Protein AF-A0A1R4G1E8-F1 (afdb_monomer_lite)

Radius of gyration: 19.39 Å; chains: 1; bounding box: 47×28×75 Å

pLDDT: mean 88.36, std 14.89, range [33.88, 98.12]

Sequence (188 aa):
MSATSTRTGAGRPNASSHAELEEAACELAFEVGWENVSADAIAKRTGISRSSFFNYFPIKTDVLWRSVDESLKQSDTLAEFVHLLEVAGPPTALTYRDVMRAREAAIESSSTRVQHLAEKLESAPLETVSPAGATFEPHLEDAVRLIRASAIASGAITAVMEWASAGVSRGPLGDYLTAVFGPDWQEM

Secondary structure (DSSP, 8-state):
-----------S-HHHHHHHHHHHHHHHHHHH-GGG--HHHHHHHHT--HHHHHHH-SSGGGGGGHHHHHHHHH-SSHHHHHHHHHHH-S-HHHHTTTTTT-HHHHHHHHHHHHHHHHHHHHTS-HHHHSPTT----GGGHHHHHHHHHHHHHHHHHHHHHHHHHTGGG---HHHHHHHHH-GGGGG-

Structure (mmCIF, N/CA/C/O backbone):
data_AF-A0A1R4G1E8-F1
#
_entry.id   AF-A0A1R4G1E8-F1
#
loop_
_atom_site.group_PDB
_atom_site.id
_atom_site.type_symbol
_atom_site.label_atom_id
_atom_site.label_alt_id
_atom_site.label_comp_id
_atom_site.label_asym_id
_atom_site.label_entity_id
_atom_site.label_seq_id
_atom_site.pdbx_PDB_ins_code
_atom_site.Cartn_x
_atom_site.Cartn_y
_atom_site.Cartn_z
_atom_site.occupancy
_atom_site.B_iso_or_equiv
_atom_site.auth_seq_id
_atom_site.auth_comp_id
_atom_site.auth_asym_id
_atom_site.auth_atom_id
_atom_site.pdbx_PDB_model_num
ATOM 1 N N . MET A 1 1 ? 13.801 -6.889 49.539 1.00 38.94 1 MET A N 1
ATOM 2 C CA . MET A 1 1 ? 12.548 -6.279 49.043 1.00 38.94 1 MET A CA 1
ATOM 3 C C . MET A 1 1 ? 12.833 -5.866 47.602 1.00 38.94 1 MET A C 1
ATOM 5 O O . MET A 1 1 ? 13.545 -4.895 47.414 1.00 38.94 1 MET A O 1
ATOM 9 N N . SER A 1 2 ? 12.732 -6.784 46.633 1.00 33.88 2 SER A N 1
ATOM 10 C CA . SER A 1 2 ? 11.528 -7.110 45.826 1.00 33.88 2 SER A CA 1
ATOM 11 C C . SER A 1 2 ? 11.044 -5.883 45.032 1.00 33.88 2 SER A C 1
ATOM 13 O O . SER A 1 2 ? 10.780 -4.867 45.655 1.00 33.88 2 SER A O 1
ATOM 15 N N . ALA A 1 3 ? 10.887 -5.875 43.704 1.00 36.75 3 ALA A N 1
ATOM 16 C CA . ALA A 1 3 ? 10.891 -6.943 42.706 1.00 36.75 3 ALA A CA 1
ATOM 17 C C . ALA A 1 3 ? 11.265 -6.380 41.314 1.00 36.75 3 ALA A C 1
ATOM 19 O O . ALA A 1 3 ? 10.847 -5.282 40.951 1.00 36.75 3 ALA A O 1
ATOM 20 N N . THR A 1 4 ? 12.017 -7.152 40.526 1.00 36.69 4 THR A N 1
ATOM 21 C CA . THR A 1 4 ? 12.256 -6.899 39.097 1.00 36.69 4 THR A CA 1
ATOM 22 C C . THR A 1 4 ? 11.011 -7.314 38.314 1.00 36.69 4 THR A C 1
ATOM 24 O O . THR A 1 4 ? 10.648 -8.487 38.317 1.00 36.69 4 THR A O 1
ATOM 27 N N . SER A 1 5 ? 10.351 -6.357 37.657 1.00 45.25 5 SER A N 1
ATOM 28 C CA . SER A 1 5 ? 9.220 -6.613 36.758 1.00 45.25 5 SER A CA 1
ATOM 29 C C . SER A 1 5 ? 9.729 -7.189 35.434 1.00 45.25 5 SER A C 1
ATOM 31 O O . SER A 1 5 ? 10.308 -6.482 34.607 1.00 45.25 5 SER A O 1
ATOM 33 N N . THR A 1 6 ? 9.553 -8.493 35.245 1.00 39.66 6 THR A N 1
ATOM 34 C CA . THR A 1 6 ? 9.757 -9.182 33.971 1.00 39.66 6 THR A CA 1
ATOM 35 C C . THR A 1 6 ? 8.539 -8.939 33.080 1.00 39.66 6 THR A C 1
ATOM 37 O O . THR A 1 6 ? 7.446 -9.428 33.353 1.00 39.66 6 THR A O 1
ATOM 40 N N . ARG A 1 7 ? 8.709 -8.171 31.997 1.00 50.94 7 ARG A N 1
ATOM 41 C CA . ARG A 1 7 ? 7.676 -8.041 30.959 1.00 50.94 7 ARG A CA 1
ATOM 42 C C . ARG A 1 7 ? 7.588 -9.347 30.173 1.00 50.94 7 ARG A C 1
ATOM 44 O O . ARG A 1 7 ? 8.437 -9.632 29.334 1.00 50.94 7 ARG A O 1
ATOM 51 N N . THR A 1 8 ? 6.559 -10.128 30.466 1.00 50.03 8 THR A N 1
ATOM 52 C CA . THR A 1 8 ? 6.037 -11.193 29.611 1.00 50.03 8 THR A CA 1
ATOM 53 C C . THR A 1 8 ? 5.442 -10.585 28.342 1.00 50.03 8 THR A C 1
ATOM 55 O O . THR A 1 8 ? 4.634 -9.664 28.398 1.00 50.03 8 THR A O 1
ATOM 58 N N . GLY A 1 9 ? 5.849 -11.106 27.188 1.00 43.59 9 GLY A N 1
ATOM 59 C CA . GLY A 1 9 ? 5.333 -10.692 25.885 1.00 43.59 9 GLY A CA 1
ATOM 60 C C . GLY A 1 9 ? 5.912 -11.543 24.763 1.00 43.59 9 GLY A C 1
ATOM 61 O O . GLY A 1 9 ? 6.476 -11.011 23.818 1.00 43.59 9 GLY A O 1
ATOM 62 N N . ALA A 1 10 ? 5.837 -12.866 24.908 1.00 50.19 10 ALA A N 1
ATOM 63 C CA . ALA A 1 10 ? 6.158 -13.807 23.846 1.00 50.19 10 ALA A CA 1
ATOM 64 C C . ALA A 1 10 ? 4.856 -14.412 23.306 1.00 50.19 10 ALA A C 1
ATOM 66 O O . ALA A 1 10 ? 4.091 -14.989 24.077 1.00 50.19 10 ALA A O 1
ATOM 67 N N . GLY A 1 11 ? 4.651 -14.337 21.986 1.00 49.25 11 GLY A N 1
ATOM 68 C CA . GLY A 1 11 ? 4.085 -15.487 21.277 1.00 49.25 11 GLY A CA 1
ATOM 69 C C . GLY A 1 11 ? 2.750 -15.350 20.545 1.00 49.25 11 GLY A C 1
ATOM 70 O O . GLY A 1 11 ? 2.108 -16.378 20.358 1.00 49.25 11 GLY A O 1
ATOM 71 N N . ARG A 1 12 ? 2.334 -14.170 20.068 1.00 46.97 12 ARG A N 1
ATOM 72 C CA . ARG A 1 12 ? 1.428 -14.114 18.901 1.00 46.97 12 ARG A CA 1
ATOM 73 C C . ARG A 1 12 ? 2.245 -13.634 17.699 1.00 46.97 12 ARG A C 1
ATOM 75 O O . ARG A 1 12 ? 3.000 -12.678 17.873 1.00 46.97 12 ARG A O 1
ATOM 82 N N . PRO A 1 13 ? 2.196 -14.294 16.524 1.00 49.12 13 PRO A N 1
ATOM 83 C CA . PRO A 1 13 ? 2.943 -13.818 15.366 1.00 49.12 13 PRO A CA 1
ATOM 84 C C . PRO A 1 13 ? 2.580 -12.354 15.106 1.00 49.12 13 PRO A C 1
ATOM 86 O O . PRO A 1 13 ? 1.391 -12.034 15.065 1.00 49.12 13 PRO A O 1
ATOM 89 N N . ASN A 1 14 ? 3.583 -11.483 14.942 1.00 62.19 14 ASN A N 1
ATOM 90 C CA . ASN A 1 14 ? 3.390 -10.043 14.714 1.00 62.19 14 ASN A CA 1
ATOM 91 C C . ASN A 1 14 ? 2.361 -9.773 13.601 1.00 62.19 14 ASN A C 1
ATOM 93 O O . ASN A 1 14 ? 1.540 -8.874 13.735 1.00 62.19 14 ASN A O 1
ATOM 97 N N . ALA A 1 15 ? 2.335 -10.623 12.568 1.00 62.34 15 ALA A N 1
ATOM 98 C CA . ALA A 1 15 ? 1.365 -10.574 11.473 1.00 62.34 15 ALA A CA 1
ATOM 99 C C . ALA A 1 15 ? -0.102 -10.621 11.947 1.00 62.34 15 ALA A C 1
ATOM 101 O O . ALA A 1 15 ? -0.950 -9.901 11.430 1.00 62.34 15 ALA A O 1
ATOM 102 N N . SER A 1 16 ? -0.405 -11.413 12.980 1.00 64.50 16 SER A N 1
ATOM 103 C CA . SER A 1 16 ? -1.766 -11.510 13.518 1.00 64.50 16 SER A CA 1
ATOM 104 C C . SER A 1 16 ? -2.217 -10.221 14.212 1.00 64.50 16 SER A C 1
ATOM 106 O O . SER A 1 16 ? -3.384 -9.870 14.103 1.00 64.50 16 SER A O 1
ATOM 108 N N . SER A 1 17 ? -1.298 -9.484 14.845 1.00 81.19 17 SER A N 1
ATOM 109 C CA . SER A 1 17 ? -1.600 -8.188 15.463 1.00 81.19 17 SER A CA 1
ATOM 110 C C . SER A 1 17 ? -1.785 -7.081 14.419 1.00 81.19 17 SER A C 1
ATOM 112 O O . SER A 1 17 ? -2.601 -6.190 14.613 1.00 81.19 17 SER A O 1
ATOM 114 N N . HIS A 1 18 ? -1.049 -7.123 13.301 1.00 89.31 18 HIS A N 1
ATOM 115 C CA . HIS A 1 18 ? -1.204 -6.151 12.209 1.00 89.31 18 HIS A CA 1
ATOM 116 C C . HIS A 1 18 ? -2.550 -6.303 11.494 1.00 89.31 18 HIS A C 1
ATOM 118 O O . HIS A 1 18 ? -3.221 -5.303 11.244 1.00 89.31 18 HIS A O 1
ATOM 124 N N . ALA A 1 19 ? -2.950 -7.543 11.203 1.00 91.12 19 ALA A N 1
ATOM 125 C CA . ALA A 1 19 ? -4.240 -7.834 10.590 1.00 91.12 19 ALA A CA 1
ATOM 126 C C . ALA A 1 19 ? -5.412 -7.399 11.490 1.00 91.12 19 ALA A C 1
ATOM 128 O O . ALA A 1 19 ? -6.324 -6.736 11.007 1.00 91.12 19 ALA A O 1
ATOM 129 N N . GLU A 1 20 ? -5.346 -7.673 12.801 1.00 94.12 20 GLU A N 1
ATOM 130 C CA . GLU A 1 20 ? -6.366 -7.229 13.770 1.00 94.12 20 GLU A CA 1
ATOM 131 C C . GLU A 1 20 ? -6.502 -5.695 13.822 1.00 94.12 20 GLU A C 1
ATOM 133 O O . GLU A 1 20 ? -7.604 -5.167 13.976 1.00 94.12 20 GLU A O 1
ATOM 138 N N . LEU A 1 21 ? -5.394 -4.957 13.685 1.00 95.75 21 LEU A N 1
ATOM 139 C CA . LEU A 1 21 ? -5.411 -3.491 13.677 1.00 95.75 21 LEU A CA 1
ATOM 140 C C . LEU A 1 21 ? -6.041 -2.915 12.408 1.00 95.75 21 LEU A C 1
ATOM 142 O O . LEU A 1 21 ? -6.794 -1.945 12.501 1.00 95.75 21 LEU A O 1
ATOM 146 N N . GLU A 1 22 ? -5.749 -3.489 11.242 1.00 95.62 22 GLU A N 1
ATOM 147 C CA . GLU A 1 22 ? -6.392 -3.082 9.989 1.00 95.62 22 GLU A CA 1
ATOM 148 C C . GLU A 1 22 ? -7.876 -3.427 9.975 1.00 95.62 22 GLU A C 1
ATOM 150 O O . GLU A 1 22 ? -8.680 -2.592 9.565 1.00 95.62 22 GLU A O 1
ATOM 155 N N . GLU A 1 23 ? -8.253 -4.614 10.448 1.00 96.00 23 GLU A N 1
ATOM 156 C CA . GLU A 1 23 ? -9.654 -5.018 10.549 1.00 96.00 23 GLU A CA 1
ATOM 157 C C . GLU A 1 23 ? -10.429 -4.036 11.433 1.00 96.00 23 GLU A C 1
ATOM 159 O O . GLU A 1 23 ? -11.404 -3.438 10.977 1.00 96.00 23 GLU A O 1
ATOM 164 N N . ALA A 1 24 ? -9.925 -3.742 12.637 1.00 97.25 24 ALA A N 1
ATOM 165 C CA . ALA A 1 24 ? -10.536 -2.758 13.528 1.00 97.25 24 ALA A CA 1
ATOM 166 C C . ALA A 1 24 ? -10.599 -1.348 12.910 1.00 97.25 24 ALA A C 1
ATOM 168 O O . ALA A 1 24 ? -11.558 -0.608 13.143 1.00 97.25 24 ALA A O 1
ATOM 169 N N . ALA A 1 25 ? -9.587 -0.956 12.129 1.00 97.69 25 ALA A N 1
ATOM 170 C CA . ALA A 1 25 ? -9.581 0.314 11.414 1.00 97.69 25 ALA A CA 1
ATOM 171 C C . ALA A 1 25 ? -10.654 0.360 10.315 1.00 97.69 25 ALA A C 1
ATOM 173 O O . ALA A 1 25 ? -11.356 1.366 10.207 1.00 97.69 25 ALA A O 1
ATOM 174 N N . CYS A 1 26 ? -10.816 -0.723 9.549 1.00 97.62 26 CYS A N 1
ATOM 175 C CA . CYS A 1 26 ? -11.852 -0.850 8.527 1.00 97.62 26 CYS A CA 1
ATOM 176 C C . CYS A 1 26 ? -13.250 -0.845 9.153 1.00 97.62 26 CYS A C 1
ATOM 178 O O . CYS A 1 26 ? -14.104 -0.082 8.714 1.00 97.62 26 CYS A O 1
ATOM 180 N N . GLU A 1 27 ? -13.482 -1.629 10.209 1.00 97.56 27 GLU A N 1
ATOM 181 C CA . GLU A 1 27 ? -14.759 -1.661 10.936 1.00 97.56 27 GLU A CA 1
ATOM 182 C C . GLU A 1 27 ? -15.169 -0.272 11.430 1.00 97.56 27 GLU A C 1
ATOM 184 O O . GLU A 1 27 ? -16.268 0.199 11.142 1.00 97.56 27 GLU A O 1
ATOM 189 N N . LEU A 1 28 ? -14.264 0.424 12.128 1.00 98.12 28 LEU A N 1
ATOM 190 C CA . LEU A 1 28 ? -14.520 1.785 12.598 1.00 98.12 28 LEU A CA 1
ATOM 191 C C . LEU A 1 28 ? -14.801 2.734 11.428 1.00 98.12 28 LEU A C 1
ATOM 193 O O . LEU A 1 28 ? -15.693 3.574 11.514 1.00 98.12 28 LEU A O 1
ATOM 197 N N . ALA A 1 29 ? -14.069 2.606 10.324 1.00 98.06 29 ALA A N 1
ATOM 198 C CA . ALA A 1 29 ? -14.276 3.449 9.155 1.00 98.06 29 ALA A CA 1
ATOM 199 C C . ALA A 1 29 ? -15.617 3.175 8.456 1.00 98.06 29 ALA A C 1
ATOM 201 O O . ALA A 1 29 ? -16.230 4.114 7.954 1.00 98.06 29 ALA A O 1
ATOM 202 N N . PHE A 1 30 ? -16.115 1.936 8.471 1.00 97.75 30 PHE A N 1
ATOM 203 C CA . PHE A 1 30 ? -17.475 1.620 8.025 1.00 97.75 30 PHE A CA 1
ATOM 204 C C . PHE A 1 30 ? -18.550 2.188 8.960 1.00 97.75 30 PHE A C 1
ATOM 206 O O . PHE A 1 30 ? -19.606 2.600 8.484 1.00 97.75 30 PHE A O 1
ATOM 213 N N . GLU A 1 31 ? -18.297 2.228 10.271 1.00 97.19 31 GLU A N 1
ATOM 214 C CA . GLU A 1 31 ? -19.239 2.763 11.262 1.00 97.19 31 GLU A CA 1
ATOM 215 C C . GLU A 1 31 ? -19.360 4.292 11.195 1.00 97.19 31 GLU A C 1
ATOM 217 O O . GLU A 1 31 ? -20.466 4.828 11.272 1.00 97.19 31 GLU A O 1
ATOM 222 N N . VAL A 1 32 ? -18.228 5.000 11.099 1.00 97.38 32 VAL A N 1
ATOM 223 C CA . VAL A 1 32 ? -18.187 6.459 11.308 1.00 97.38 32 VAL A CA 1
ATOM 224 C C . VAL A 1 32 ? -17.516 7.257 10.188 1.00 97.38 32 VAL A C 1
ATOM 226 O O . VAL A 1 32 ? -17.464 8.480 10.284 1.00 97.38 32 VAL A O 1
ATOM 229 N N . GLY A 1 33 ? -17.022 6.619 9.126 1.00 97.44 33 GLY A N 1
ATOM 230 C CA . GLY A 1 33 ? -16.186 7.265 8.108 1.00 97.44 33 GLY A CA 1
ATOM 231 C C . GLY A 1 33 ? -14.743 7.470 8.586 1.00 97.44 33 GLY A C 1
ATOM 232 O O . GLY A 1 33 ? -14.487 7.766 9.756 1.00 97.44 33 GLY A O 1
ATOM 233 N N . TRP A 1 34 ? -13.774 7.305 7.684 1.00 97.88 34 TRP A N 1
ATOM 234 C CA . TRP A 1 34 ? -12.338 7.325 7.989 1.00 97.88 34 TRP A CA 1
ATOM 235 C C . TRP A 1 34 ? -11.857 8.619 8.657 1.00 97.88 34 TRP A C 1
ATOM 237 O O . TRP A 1 34 ? -10.963 8.599 9.515 1.00 97.88 34 TRP A O 1
ATOM 247 N N . GLU A 1 35 ? -12.457 9.748 8.289 1.00 96.56 35 GLU A N 1
ATOM 248 C CA . GLU A 1 35 ? -12.165 11.065 8.847 1.00 96.56 35 GLU A CA 1
ATOM 249 C C . GLU A 1 35 ? -12.422 11.135 10.359 1.00 96.56 35 GLU A C 1
ATOM 251 O O . GLU A 1 35 ? -11.724 11.861 11.067 1.00 96.56 35 GLU A O 1
ATOM 256 N N . ASN A 1 36 ? -13.355 10.324 10.868 1.00 97.69 36 ASN A N 1
ATOM 257 C CA . ASN A 1 36 ? -13.719 10.273 12.283 1.00 97.69 36 ASN A CA 1
ATOM 258 C C . ASN A 1 36 ? -12.981 9.163 13.053 1.00 97.69 36 ASN A C 1
ATOM 260 O O . ASN A 1 36 ? -13.093 9.074 14.278 1.00 97.69 36 ASN A O 1
ATOM 264 N N . VAL A 1 37 ? -12.193 8.326 12.368 1.00 98.00 37 VAL A N 1
ATOM 265 C CA . VAL A 1 37 ? -11.394 7.267 13.000 1.00 98.00 37 VAL A CA 1
ATOM 266 C C . VAL A 1 37 ? -10.116 7.849 13.604 1.00 98.00 37 VAL A C 1
ATOM 268 O O . VAL A 1 37 ? -9.368 8.579 12.947 1.00 98.00 37 VAL A O 1
ATOM 271 N N . SER A 1 38 ? -9.807 7.470 14.846 1.00 97.69 38 SER A N 1
ATOM 272 C CA . SER A 1 38 ? -8.557 7.830 15.525 1.00 97.69 38 SER A CA 1
ATOM 273 C C . SER A 1 38 ? -7.704 6.600 15.843 1.00 97.69 38 SER A C 1
ATOM 275 O O . SER A 1 38 ? -8.228 5.511 16.076 1.00 97.69 38 SER A O 1
ATOM 277 N N . ALA A 1 39 ? -6.381 6.784 15.910 1.00 97.25 39 ALA A N 1
ATOM 278 C CA . ALA A 1 39 ? -5.456 5.732 16.345 1.00 97.25 39 ALA A CA 1
ATOM 279 C C . ALA A 1 39 ? -5.793 5.214 17.757 1.00 97.25 39 ALA A C 1
ATOM 281 O O . ALA A 1 39 ? -5.661 4.025 18.028 1.00 97.25 39 ALA A O 1
ATOM 282 N N . ASP A 1 40 ? -6.297 6.087 18.638 1.00 97.69 40 ASP A N 1
ATOM 283 C CA . ASP A 1 40 ? -6.745 5.712 19.984 1.00 97.69 40 ASP A CA 1
ATOM 284 C C . ASP A 1 40 ? -7.958 4.784 19.943 1.00 97.69 40 ASP A C 1
ATOM 286 O O . ASP A 1 40 ? -8.022 3.826 20.710 1.00 97.69 40 ASP A O 1
ATOM 290 N N . ALA A 1 41 ? -8.919 5.053 19.053 1.00 98.06 41 ALA A N 1
ATOM 291 C CA . ALA A 1 41 ? -10.096 4.210 18.887 1.00 98.06 41 ALA A CA 1
ATOM 292 C C . ALA A 1 41 ? -9.716 2.820 18.356 1.00 98.06 41 ALA A C 1
ATOM 294 O O . ALA A 1 41 ? -10.181 1.819 18.903 1.00 98.06 41 ALA A O 1
ATOM 295 N N . ILE A 1 42 ? -8.817 2.757 17.365 1.00 97.75 42 ILE A N 1
ATOM 296 C CA . ILE A 1 42 ? -8.294 1.495 16.815 1.00 97.75 42 ILE A CA 1
ATOM 297 C C . ILE A 1 42 ? -7.551 0.703 17.902 1.00 97.75 42 ILE A C 1
ATOM 299 O O . ILE A 1 42 ? -7.845 -0.469 18.143 1.00 97.75 42 ILE A O 1
ATOM 303 N N . ALA A 1 43 ? -6.624 1.355 18.610 1.00 95.75 43 ALA A N 1
ATOM 304 C CA . ALA A 1 43 ? -5.849 0.738 19.684 1.00 95.75 43 ALA A CA 1
ATOM 305 C C . ALA A 1 43 ? -6.752 0.225 20.817 1.00 95.75 43 ALA A C 1
ATOM 307 O O . ALA A 1 43 ? -6.596 -0.900 21.287 1.00 95.75 43 ALA A O 1
ATOM 308 N N . LYS A 1 44 ? -7.760 1.014 21.212 1.00 95.94 44 LYS A N 1
ATOM 309 C CA . LYS A 1 44 ? -8.741 0.619 22.228 1.00 95.94 44 LYS A CA 1
ATOM 310 C C . LYS A 1 44 ? -9.558 -0.599 21.795 1.00 95.94 44 LYS A C 1
ATOM 312 O O . LYS A 1 44 ? -9.791 -1.471 22.627 1.00 95.94 44 LYS A O 1
ATOM 317 N N . ARG A 1 45 ? -9.992 -0.668 20.530 1.00 95.56 45 ARG A N 1
ATOM 318 C CA . ARG A 1 45 ? -10.783 -1.798 20.006 1.00 95.56 45 ARG A CA 1
ATOM 319 C C . ARG A 1 45 ? -9.973 -3.099 19.952 1.00 95.56 45 ARG A C 1
ATOM 321 O O . ARG A 1 45 ? -10.534 -4.158 20.197 1.00 95.56 45 ARG A O 1
ATOM 328 N N . THR A 1 46 ? -8.661 -3.006 19.742 1.00 94.88 46 THR A N 1
ATOM 329 C CA . THR A 1 46 ? -7.728 -4.152 19.707 1.00 94.88 46 THR A CA 1
ATOM 330 C C . THR A 1 46 ? -7.038 -4.448 21.044 1.00 94.88 46 THR A C 1
ATOM 332 O O . THR A 1 46 ? -6.274 -5.403 21.156 1.00 94.88 46 THR A O 1
ATOM 335 N N . GLY A 1 47 ? -7.299 -3.654 22.088 1.00 94.19 47 GLY A N 1
ATOM 336 C CA . GLY A 1 47 ? -6.744 -3.869 23.427 1.00 94.19 47 GLY A CA 1
ATOM 337 C C . GLY A 1 47 ? -5.263 -3.505 23.584 1.00 94.19 47 GLY A C 1
ATOM 338 O O . GLY A 1 47 ? -4.642 -3.918 24.564 1.00 94.19 47 GLY A O 1
ATOM 339 N N . ILE A 1 48 ? -4.688 -2.724 22.663 1.00 94.00 48 ILE A N 1
ATOM 340 C CA . ILE A 1 48 ? -3.306 -2.229 22.756 1.00 94.00 48 ILE A CA 1
ATOM 341 C C . ILE A 1 48 ? -3.259 -0.746 23.140 1.00 94.00 48 ILE A C 1
ATOM 343 O O . ILE A 1 48 ? -4.258 -0.029 23.133 1.00 94.00 48 ILE A O 1
ATOM 347 N N . SER A 1 49 ? -2.067 -0.253 23.483 1.00 94.38 49 SER A N 1
ATOM 348 C CA . SER A 1 49 ? -1.872 1.179 23.728 1.00 94.38 49 SER A CA 1
ATOM 349 C C . SER A 1 49 ? -1.760 1.969 22.417 1.00 94.38 49 SER A C 1
ATOM 351 O O . SER A 1 49 ? -1.288 1.441 21.410 1.00 94.38 49 SER A O 1
ATOM 353 N N . ARG A 1 50 ? -2.080 3.272 22.446 1.00 95.62 50 ARG A N 1
ATOM 354 C CA . ARG A 1 50 ? -1.796 4.201 21.332 1.00 95.62 50 ARG A CA 1
ATOM 355 C C . ARG A 1 50 ? -0.329 4.136 20.898 1.00 95.62 50 ARG A C 1
ATOM 357 O O . ARG A 1 50 ? -0.033 4.106 19.711 1.00 95.62 50 ARG A O 1
ATOM 364 N N . SER A 1 51 ? 0.598 4.096 21.856 1.00 95.69 51 SER A N 1
ATOM 365 C CA . SER A 1 51 ? 2.031 3.992 21.554 1.00 95.69 51 SER A CA 1
ATOM 366 C C . SER A 1 51 ? 2.365 2.689 20.827 1.00 95.69 51 SER A C 1
ATOM 368 O O . SER A 1 51 ? 3.189 2.701 19.923 1.00 95.69 51 SER A O 1
ATOM 370 N N . SER A 1 52 ? 1.713 1.582 21.189 1.00 94.50 52 SER A N 1
ATOM 371 C CA . SER A 1 52 ? 1.878 0.296 20.509 1.00 94.50 52 SER A CA 1
ATOM 372 C C . SER A 1 52 ? 1.360 0.344 19.073 1.00 94.50 52 SER A C 1
ATOM 374 O O . SER A 1 52 ? 2.020 -0.200 18.199 1.00 94.50 52 SER A O 1
ATOM 376 N N . PHE A 1 53 ? 0.240 1.031 18.812 1.00 95.50 53 PHE A N 1
ATOM 377 C CA . PHE A 1 53 ? -0.248 1.255 17.445 1.00 95.50 53 PHE A CA 1
ATOM 378 C C . PHE A 1 53 ? 0.822 1.941 16.583 1.00 95.50 53 PHE A C 1
ATOM 380 O O . PHE A 1 53 ? 1.164 1.437 15.517 1.00 95.50 53 PHE A O 1
ATOM 387 N N . PHE A 1 54 ? 1.410 3.036 17.076 1.00 95.50 54 PHE A N 1
ATOM 388 C CA . PHE A 1 54 ? 2.421 3.785 16.320 1.00 95.50 54 PHE A CA 1
ATOM 389 C C . PHE A 1 54 ? 3.759 3.049 16.154 1.00 95.50 54 PHE A C 1
ATOM 391 O O . PHE A 1 54 ? 4.524 3.381 15.254 1.00 95.50 54 PHE A O 1
ATOM 398 N N . ASN A 1 55 ? 4.035 2.020 16.964 1.00 92.19 55 ASN A N 1
ATOM 399 C CA . ASN A 1 55 ? 5.176 1.132 16.724 1.00 92.19 55 ASN A CA 1
ATOM 400 C C . ASN A 1 55 ? 4.974 0.245 15.484 1.00 92.19 55 ASN A C 1
ATOM 402 O O . ASN A 1 55 ? 5.955 -0.191 14.888 1.00 92.19 55 ASN A O 1
ATOM 406 N N . TYR A 1 56 ? 3.722 -0.046 15.122 1.00 91.50 56 TYR A N 1
ATOM 407 C CA . TYR A 1 56 ? 3.381 -0.828 13.934 1.00 91.50 56 TYR A CA 1
ATOM 408 C C . TYR A 1 56 ? 3.168 0.057 12.704 1.00 91.50 56 TYR A C 1
ATOM 410 O O . TYR A 1 56 ? 3.646 -0.278 11.621 1.00 91.50 56 TYR A O 1
ATOM 418 N N . PHE A 1 57 ? 2.484 1.188 12.886 1.00 94.69 57 PHE A N 1
ATOM 419 C CA . PHE A 1 57 ? 2.091 2.109 11.823 1.00 94.69 57 PHE A CA 1
ATOM 420 C C . PHE A 1 57 ? 2.545 3.530 12.178 1.00 94.69 57 PHE A C 1
ATOM 422 O O . PHE A 1 57 ? 1.905 4.165 13.022 1.00 94.69 57 PHE A O 1
ATOM 429 N N . PRO A 1 58 ? 3.637 4.039 11.573 1.00 93.50 58 PRO A N 1
ATOM 430 C CA . PRO A 1 58 ? 4.181 5.364 11.879 1.00 93.50 58 PRO A CA 1
ATOM 431 C C . PRO A 1 58 ? 3.142 6.487 11.826 1.00 93.50 58 PRO A C 1
ATOM 433 O O . PRO A 1 58 ? 3.163 7.388 12.668 1.00 93.50 58 PRO A O 1
ATOM 436 N N . ILE A 1 59 ? 2.195 6.408 10.887 1.00 95.19 59 ILE A N 1
ATOM 437 C CA . ILE A 1 59 ? 1.014 7.274 10.831 1.00 95.19 59 ILE A CA 1
ATOM 438 C C . ILE A 1 59 ? -0.278 6.451 10.720 1.00 95.19 59 ILE A C 1
ATOM 440 O O . ILE A 1 59 ? -0.271 5.303 10.284 1.00 95.19 59 ILE A O 1
ATOM 444 N N . LYS A 1 60 ? -1.427 7.041 11.097 1.00 95.75 60 LYS A N 1
ATOM 445 C CA . LYS A 1 60 ? -2.740 6.352 11.099 1.00 95.75 60 LYS A CA 1
ATOM 446 C C . LYS A 1 60 ? -3.061 5.719 9.741 1.00 95.75 60 LYS A C 1
ATOM 448 O O . LYS A 1 60 ? -3.589 4.617 9.698 1.00 95.75 60 LYS A O 1
ATOM 453 N N . THR A 1 61 ? -2.790 6.438 8.656 1.00 96.88 61 THR A N 1
ATOM 454 C CA . THR A 1 61 ? -3.161 6.053 7.288 1.00 96.88 61 THR A CA 1
ATOM 455 C C . THR A 1 61 ? -2.364 4.868 6.755 1.00 96.88 61 THR A C 1
ATOM 457 O O . THR A 1 61 ? -2.875 4.167 5.886 1.00 96.88 61 THR A O 1
ATOM 460 N N . ASP A 1 62 ? -1.205 4.554 7.342 1.00 96.38 62 ASP A N 1
ATOM 461 C CA . ASP A 1 62 ? -0.414 3.380 6.960 1.00 96.38 62 ASP A CA 1
ATOM 462 C C . ASP A 1 62 ? -1.149 2.062 7.225 1.00 96.38 62 ASP A C 1
ATOM 464 O O . ASP A 1 62 ? -0.921 1.077 6.528 1.00 96.38 62 ASP A O 1
ATOM 468 N N . VAL A 1 63 ? -2.080 2.038 8.187 1.00 96.38 63 VAL A N 1
ATOM 469 C CA . VAL A 1 63 ? -2.871 0.834 8.483 1.00 96.38 63 VAL A CA 1
ATOM 470 C C . VAL A 1 63 ? -3.697 0.371 7.274 1.00 96.38 63 VAL A C 1
ATOM 472 O O . VAL A 1 63 ? -3.936 -0.821 7.120 1.00 96.38 63 VAL A O 1
ATOM 475 N N . LEU A 1 64 ? -4.074 1.292 6.377 1.00 96.25 64 LEU A N 1
ATOM 476 C CA . LEU A 1 64 ? -4.841 0.999 5.158 1.00 96.25 64 LEU A CA 1
ATOM 477 C C . LEU A 1 64 ? -4.022 0.247 4.095 1.00 96.25 64 LEU A C 1
ATOM 479 O O . LEU A 1 64 ? -4.575 -0.233 3.107 1.00 96.25 64 LEU A O 1
ATOM 483 N N . TRP A 1 65 ? -2.704 0.177 4.275 1.00 97.25 65 TRP A N 1
ATOM 484 C CA . TRP A 1 65 ? -1.747 -0.349 3.306 1.00 97.25 65 TRP A CA 1
ATOM 485 C C . TRP A 1 65 ? -1.031 -1.605 3.807 1.00 97.25 65 TRP A C 1
ATOM 487 O O . TRP A 1 65 ? -0.063 -2.050 3.196 1.00 97.25 65 TRP A O 1
ATOM 497 N N . ARG A 1 66 ? -1.510 -2.207 4.900 1.00 96.00 66 ARG A N 1
ATOM 498 C CA . ARG A 1 66 ? -0.831 -3.289 5.623 1.00 96.00 66 ARG A CA 1
ATOM 499 C C . ARG A 1 66 ? -0.380 -4.442 4.716 1.00 96.00 66 ARG A C 1
ATOM 501 O O . ARG A 1 66 ? 0.793 -4.798 4.773 1.00 96.00 66 ARG A O 1
ATOM 508 N N . SER A 1 67 ? -1.241 -4.990 3.850 1.00 95.81 67 SER A N 1
ATOM 509 C CA . SER A 1 67 ? -0.840 -6.074 2.926 1.00 95.81 67 SER A CA 1
ATOM 510 C C . SER A 1 67 ? 0.159 -5.627 1.857 1.00 95.81 67 SER A C 1
ATOM 512 O O . SER A 1 67 ? 1.022 -6.411 1.463 1.00 95.81 67 SER A O 1
ATOM 514 N N . VAL A 1 68 ? 0.079 -4.374 1.403 1.00 97.56 68 VAL A N 1
ATOM 515 C CA . VAL A 1 68 ? 1.039 -3.798 0.450 1.00 97.56 68 VAL A CA 1
ATOM 516 C C . VAL A 1 68 ? 2.409 -3.674 1.106 1.00 97.56 68 VAL A C 1
ATOM 518 O O . VAL A 1 68 ? 3.399 -4.120 0.537 1.00 97.56 68 VAL A O 1
ATOM 521 N N . ASP A 1 69 ? 2.465 -3.144 2.327 1.00 96.62 69 ASP A N 1
ATOM 522 C CA . ASP A 1 69 ? 3.714 -2.997 3.074 1.00 96.62 69 ASP A CA 1
ATOM 523 C C . ASP A 1 69 ? 4.335 -4.350 3.427 1.00 96.62 69 ASP A C 1
ATOM 525 O O . ASP A 1 69 ? 5.553 -4.503 3.380 1.00 96.62 69 ASP A O 1
ATOM 529 N N . GLU A 1 70 ? 3.515 -5.337 3.795 1.00 95.56 70 GLU A N 1
ATOM 530 C CA . GLU A 1 70 ? 3.973 -6.705 4.046 1.00 95.56 70 GLU A CA 1
ATOM 531 C C . GLU A 1 70 ? 4.565 -7.342 2.790 1.00 95.56 70 GLU A C 1
ATOM 533 O O . GLU A 1 70 ? 5.625 -7.961 2.885 1.00 95.56 70 GLU A O 1
ATOM 538 N N . SER A 1 71 ? 3.919 -7.149 1.637 1.00 97.19 71 SER A N 1
ATOM 539 C CA . SER A 1 71 ? 4.398 -7.662 0.350 1.00 97.19 71 SER A CA 1
ATOM 540 C C . SER A 1 71 ? 5.699 -6.970 -0.060 1.00 97.19 71 SER A C 1
ATOM 542 O O . SER A 1 71 ? 6.673 -7.654 -0.346 1.00 97.19 71 SER A O 1
ATOM 544 N N . LEU A 1 72 ? 5.769 -5.633 0.028 1.00 96.38 72 LEU A N 1
ATOM 545 C CA . LEU A 1 72 ? 6.983 -4.856 -0.268 1.00 96.38 72 LEU A CA 1
ATOM 546 C C . LEU A 1 72 ? 8.168 -5.271 0.611 1.00 96.38 72 LEU A C 1
ATOM 548 O O . LEU A 1 72 ? 9.297 -5.364 0.136 1.00 96.38 72 LEU A O 1
ATOM 552 N N . LYS A 1 73 ? 7.937 -5.520 1.904 1.00 95.50 73 LYS A N 1
ATOM 553 C CA . LYS A 1 73 ? 8.994 -5.957 2.832 1.00 95.50 73 LYS A CA 1
ATOM 554 C C . LYS A 1 73 ? 9.539 -7.348 2.506 1.00 95.50 73 LYS A C 1
ATOM 556 O O . LYS A 1 73 ? 10.674 -7.629 2.873 1.00 95.50 73 LYS A O 1
ATOM 561 N N . GLN A 1 74 ? 8.730 -8.204 1.886 1.00 96.19 74 GLN A N 1
ATOM 562 C CA . GLN A 1 74 ? 9.056 -9.604 1.599 1.00 96.19 74 GLN A CA 1
ATOM 563 C C . GLN A 1 74 ? 9.529 -9.844 0.161 1.00 96.19 74 GLN A C 1
ATOM 565 O O . GLN A 1 74 ? 9.984 -10.942 -0.138 1.00 96.19 74 GLN A O 1
ATOM 570 N N . SER A 1 75 ? 9.416 -8.846 -0.713 1.00 95.12 75 SER A N 1
ATOM 571 C CA . SER A 1 75 ? 9.843 -8.911 -2.110 1.00 95.12 75 SER A CA 1
ATOM 572 C C . SER A 1 75 ? 11.161 -8.187 -2.336 1.00 95.12 75 SER A C 1
ATOM 574 O O . SER A 1 75 ? 11.337 -7.082 -1.814 1.00 95.12 75 SER A O 1
ATOM 576 N N . ASP A 1 76 ? 12.009 -8.712 -3.209 1.00 91.50 76 ASP A N 1
ATOM 577 C CA . ASP A 1 76 ? 13.186 -8.007 -3.720 1.00 91.50 76 ASP A CA 1
ATOM 578 C C . ASP A 1 76 ? 12.948 -7.427 -5.124 1.00 91.50 76 ASP A C 1
ATOM 580 O O . ASP A 1 76 ? 13.570 -6.432 -5.487 1.00 91.50 76 ASP A O 1
ATOM 584 N N . THR A 1 77 ? 11.990 -7.980 -5.876 1.00 91.81 77 THR A N 1
ATOM 585 C CA . THR A 1 77 ? 11.627 -7.538 -7.239 1.00 91.81 77 THR A CA 1
ATOM 586 C C . THR A 1 77 ? 10.169 -7.081 -7.355 1.00 91.81 77 THR A C 1
ATOM 588 O O . THR A 1 77 ? 9.331 -7.400 -6.502 1.00 91.81 77 THR A O 1
ATOM 591 N N . LEU A 1 78 ? 9.827 -6.368 -8.440 1.00 93.75 78 LEU A N 1
ATOM 592 C CA . LEU A 1 78 ? 8.437 -5.994 -8.732 1.00 93.75 78 LEU A CA 1
ATOM 593 C C . LEU A 1 78 ? 7.552 -7.232 -8.941 1.00 93.75 78 LEU A C 1
ATOM 595 O O . LEU A 1 78 ? 6.424 -7.277 -8.448 1.00 93.75 78 LEU A O 1
ATOM 599 N N . ALA A 1 79 ? 8.069 -8.253 -9.628 1.00 94.38 79 ALA A N 1
ATOM 600 C CA . ALA A 1 79 ? 7.362 -9.511 -9.866 1.00 94.38 79 ALA A CA 1
ATOM 601 C C . ALA A 1 79 ? 7.005 -10.240 -8.563 1.00 94.38 79 ALA A C 1
ATOM 603 O O . ALA A 1 79 ? 5.861 -10.664 -8.381 1.00 94.38 79 ALA A O 1
ATOM 604 N N . GLU A 1 80 ? 7.952 -10.343 -7.628 1.00 96.12 80 GLU A N 1
ATOM 605 C CA . GLU A 1 80 ? 7.707 -10.940 -6.313 1.00 96.12 80 GLU A CA 1
ATOM 606 C C . GLU A 1 80 ? 6.702 -10.130 -5.496 1.00 96.12 80 GLU A C 1
ATOM 608 O O . GLU A 1 80 ? 5.803 -10.712 -4.891 1.00 96.12 80 GLU A O 1
ATOM 613 N N . PHE A 1 81 ? 6.812 -8.796 -5.504 1.00 97.38 81 PHE A N 1
ATOM 614 C CA . PHE A 1 81 ? 5.861 -7.915 -4.822 1.00 97.38 81 PHE A CA 1
ATOM 615 C C . PHE A 1 81 ? 4.428 -8.172 -5.297 1.00 97.38 81 PHE A C 1
ATOM 617 O O . PHE A 1 81 ? 3.522 -8.366 -4.483 1.00 97.38 81 PHE A O 1
ATOM 624 N N . VAL A 1 82 ? 4.232 -8.208 -6.616 1.00 97.81 82 VAL A N 1
ATOM 625 C CA . VAL A 1 82 ? 2.924 -8.432 -7.240 1.00 97.81 82 VAL A CA 1
ATOM 626 C C . VAL A 1 82 ? 2.398 -9.818 -6.906 1.00 97.81 82 VAL A C 1
ATOM 628 O O . VAL A 1 82 ? 1.250 -9.942 -6.488 1.00 97.81 82 VAL A O 1
ATOM 631 N N . HIS A 1 83 ? 3.242 -10.845 -7.015 1.00 97.75 83 HIS A N 1
ATOM 632 C CA . HIS A 1 83 ? 2.859 -12.212 -6.684 1.00 97.75 83 HIS A CA 1
ATOM 633 C C . HIS A 1 83 ? 2.413 -12.348 -5.221 1.00 97.75 83 HIS A C 1
ATOM 635 O O . HIS A 1 83 ? 1.344 -12.894 -4.944 1.00 97.75 83 HIS A O 1
ATOM 641 N N . LEU A 1 84 ? 3.200 -11.821 -4.278 1.00 98.06 84 LEU A N 1
ATOM 642 C CA . LEU A 1 84 ? 2.881 -11.865 -2.850 1.00 98.06 84 LEU A CA 1
ATOM 643 C C . LEU A 1 84 ? 1.574 -11.129 -2.538 1.00 98.06 84 LEU A C 1
ATOM 645 O O . LEU A 1 84 ? 0.754 -11.631 -1.766 1.00 98.06 84 LEU A O 1
ATOM 649 N N . LEU A 1 85 ? 1.350 -9.977 -3.171 1.00 97.56 85 LEU A N 1
ATOM 650 C CA . LEU A 1 85 ? 0.133 -9.201 -2.973 1.00 97.56 85 LEU A CA 1
ATOM 651 C C . LEU A 1 85 ? -1.102 -9.895 -3.569 1.00 97.56 85 LEU A C 1
ATOM 653 O O . LEU A 1 85 ? -2.168 -9.879 -2.956 1.00 97.56 85 LEU A O 1
ATOM 657 N N . GLU A 1 86 ? -0.978 -10.547 -4.725 1.00 97.00 86 GLU A N 1
ATOM 658 C CA . GLU A 1 86 ? -2.058 -11.356 -5.303 1.00 97.00 86 GLU A CA 1
ATOM 659 C C . GLU A 1 86 ? -2.414 -12.555 -4.416 1.00 97.00 86 GLU A C 1
ATOM 661 O O . GLU A 1 86 ? -3.597 -12.838 -4.219 1.00 97.00 86 GLU A O 1
ATOM 666 N N . VAL A 1 87 ? -1.412 -13.220 -3.827 1.00 96.69 87 VAL A N 1
ATOM 667 C CA . VAL A 1 87 ? -1.614 -14.317 -2.866 1.00 96.69 87 VAL A CA 1
ATOM 668 C C . VAL A 1 87 ? -2.304 -13.821 -1.592 1.00 96.69 87 VAL A C 1
ATOM 670 O O . VAL A 1 87 ? -3.207 -14.488 -1.087 1.00 96.69 87 VAL A O 1
ATOM 673 N N . ALA A 1 88 ? -1.916 -12.650 -1.081 1.00 94.50 88 ALA A N 1
ATOM 674 C CA . ALA A 1 88 ? -2.570 -12.020 0.066 1.00 94.50 88 ALA A CA 1
ATOM 675 C C . ALA A 1 88 ? -4.008 -11.559 -0.244 1.00 94.50 88 ALA A C 1
ATOM 677 O O . ALA A 1 88 ? -4.825 -11.414 0.670 1.00 94.50 88 ALA A O 1
ATOM 678 N N . GLY A 1 89 ? -4.321 -11.344 -1.523 1.00 93.94 89 GLY A N 1
ATOM 679 C CA . GLY A 1 89 ? -5.555 -10.727 -1.985 1.00 93.94 89 GLY A CA 1
ATOM 680 C C . GLY A 1 89 ? -5.505 -9.196 -1.912 1.00 93.94 89 GLY A C 1
ATOM 681 O O . GLY A 1 89 ? -4.612 -8.608 -1.292 1.00 93.94 89 GLY A O 1
ATOM 682 N N . PRO A 1 90 ? -6.465 -8.505 -2.553 1.00 93.44 90 PRO A N 1
ATOM 683 C CA . PRO A 1 90 ? -6.456 -7.052 -2.571 1.00 93.44 90 PRO A CA 1
ATOM 684 C C . PRO A 1 90 ? -6.624 -6.487 -1.163 1.00 93.44 90 PRO A C 1
ATOM 686 O O . PRO A 1 90 ? -7.437 -7.004 -0.391 1.00 93.44 90 PRO A O 1
ATOM 689 N N . PRO A 1 91 ? -5.921 -5.389 -0.835 1.00 93.94 91 PRO A N 1
ATOM 690 C CA . PRO A 1 91 ? -6.104 -4.720 0.442 1.00 93.94 91 PRO A CA 1
ATOM 691 C C . PRO A 1 91 ? -7.579 -4.340 0.637 1.00 93.94 91 PRO A C 1
ATOM 693 O O . PRO A 1 91 ? -8.157 -3.589 -0.162 1.00 93.94 91 PRO A O 1
ATOM 696 N N . THR A 1 92 ? -8.198 -4.859 1.700 1.00 92.81 92 THR A N 1
ATOM 697 C CA . THR A 1 92 ? -9.607 -4.603 2.040 1.00 92.81 92 THR A CA 1
ATOM 698 C C . THR A 1 92 ? -9.860 -3.104 2.144 1.00 92.81 92 THR A C 1
ATOM 700 O O . THR A 1 92 ? -10.802 -2.580 1.548 1.00 92.81 92 THR A O 1
ATOM 703 N N . ALA A 1 93 ? -8.960 -2.393 2.822 1.00 93.31 93 ALA A N 1
ATOM 704 C CA . ALA A 1 93 ? -9.053 -0.955 2.992 1.00 93.31 93 ALA A CA 1
ATOM 705 C C . ALA A 1 93 ? -9.062 -0.176 1.663 1.00 93.31 93 ALA A C 1
ATOM 707 O O . ALA A 1 93 ? -9.826 0.779 1.512 1.00 93.31 93 ALA A O 1
ATOM 708 N N . LEU A 1 94 ? -8.263 -0.595 0.676 1.00 95.50 94 LEU A N 1
ATOM 709 C CA . LEU A 1 94 ? -8.249 0.044 -0.644 1.00 95.50 94 LEU A CA 1
ATOM 710 C C . LEU A 1 94 ? -9.482 -0.325 -1.473 1.00 95.50 94 LEU A C 1
ATOM 712 O O . LEU A 1 94 ? -10.007 0.533 -2.179 1.00 95.50 94 LEU A O 1
ATOM 716 N N . THR A 1 95 ? -9.981 -1.556 -1.334 1.00 96.44 95 THR A N 1
ATOM 717 C CA . THR A 1 95 ? -11.213 -2.022 -1.995 1.00 96.44 95 THR A CA 1
ATOM 718 C C . THR A 1 95 ? -12.420 -1.174 -1.588 1.00 96.44 95 THR A C 1
ATOM 720 O O . THR A 1 95 ? -13.238 -0.805 -2.427 1.00 96.44 95 THR A O 1
ATOM 723 N N . TYR A 1 96 ? -12.522 -0.821 -0.304 1.00 95.69 96 TYR A N 1
ATOM 724 C CA . TYR A 1 96 ? -13.664 -0.086 0.251 1.00 95.69 96 TYR A CA 1
ATOM 725 C C . TYR A 1 96 ? -13.374 1.392 0.539 1.00 95.69 96 TYR A C 1
ATOM 727 O O . TYR A 1 96 ? -14.144 2.047 1.246 1.00 95.69 96 TYR A O 1
ATOM 735 N N . ARG A 1 97 ? -12.296 1.950 -0.027 1.00 95.19 97 ARG A N 1
ATOM 736 C CA . ARG A 1 97 ? -11.844 3.324 0.254 1.00 95.19 97 ARG A CA 1
ATOM 737 C C . ARG A 1 97 ? -12.913 4.389 0.014 1.00 95.19 97 ARG A C 1
ATOM 739 O O . ARG A 1 97 ? -12.934 5.387 0.724 1.00 95.19 97 ARG A O 1
ATOM 746 N N . ASP A 1 98 ? -13.802 4.192 -0.957 1.00 94.94 98 ASP A N 1
ATOM 747 C CA . ASP A 1 98 ? -14.872 5.152 -1.251 1.00 94.94 98 ASP A CA 1
ATOM 748 C C . ASP A 1 98 ? -16.009 5.067 -0.229 1.00 94.94 98 ASP A C 1
ATOM 750 O O . ASP A 1 98 ? -16.457 6.095 0.276 1.00 94.94 98 ASP A O 1
ATOM 754 N N . VAL A 1 99 ? -16.417 3.849 0.141 1.00 95.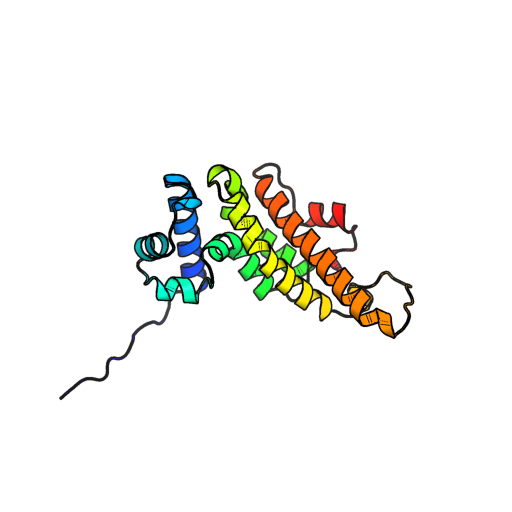94 99 VAL A N 1
ATOM 755 C CA . VAL A 1 99 ? -17.451 3.613 1.164 1.00 95.94 99 VAL A CA 1
ATOM 756 C C . VAL A 1 99 ? -16.995 4.149 2.520 1.00 95.94 99 VAL A C 1
ATOM 758 O O . VAL A 1 99 ? -17.751 4.822 3.211 1.00 95.94 99 VAL A O 1
ATOM 761 N N . MET A 1 100 ? -15.731 3.910 2.864 1.00 97.06 100 MET A N 1
ATOM 762 C CA . MET A 1 100 ? -15.112 4.391 4.097 1.00 97.06 100 MET A CA 1
ATOM 763 C C . MET A 1 100 ? -14.718 5.875 4.050 1.00 97.06 100 MET A C 1
ATOM 765 O O . MET A 1 100 ? -14.206 6.382 5.044 1.00 97.06 100 MET A O 1
ATOM 769 N N . ARG A 1 101 ? -14.897 6.578 2.919 1.00 97.31 101 ARG A N 1
ATOM 770 C CA . ARG A 1 101 ? -14.436 7.970 2.709 1.00 97.31 101 ARG A CA 1
ATOM 771 C C . ARG A 1 101 ? -12.926 8.160 2.952 1.00 97.31 101 ARG A C 1
ATOM 773 O O . ARG A 1 101 ? -12.464 9.224 3.346 1.00 97.31 101 ARG A O 1
ATOM 780 N N . ALA A 1 102 ? -12.141 7.123 2.678 1.00 96.50 102 ALA A N 1
ATOM 781 C CA . ALA A 1 102 ? -10.702 7.041 2.906 1.00 96.50 102 ALA A CA 1
ATOM 782 C C . ALA A 1 102 ? -9.852 7.345 1.655 1.00 96.50 102 ALA A C 1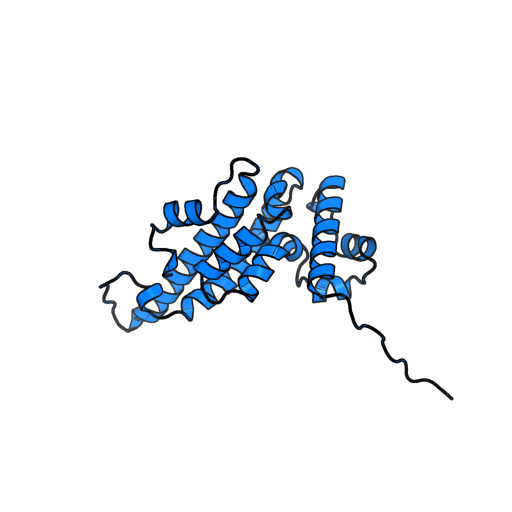
ATOM 784 O O . ALA A 1 102 ? -8.645 7.120 1.676 1.00 96.50 102 ALA A O 1
ATOM 785 N N . ARG A 1 103 ? -10.441 7.833 0.551 1.00 94.88 103 ARG A N 1
ATOM 786 C CA . ARG A 1 103 ? -9.719 8.072 -0.716 1.00 94.88 103 ARG A CA 1
ATOM 787 C C . ARG A 1 103 ? -8.506 8.989 -0.548 1.00 94.88 103 ARG A C 1
ATOM 789 O O . ARG A 1 103 ? -7.419 8.637 -0.992 1.00 94.88 103 ARG A O 1
ATOM 796 N N . GLU A 1 104 ? -8.683 10.136 0.102 1.00 95.00 104 GLU A N 1
ATOM 797 C CA . GLU A 1 104 ? -7.590 11.093 0.329 1.00 95.00 104 GLU A CA 1
ATOM 798 C C . GLU A 1 104 ? -6.502 10.501 1.227 1.00 95.00 104 GLU A C 1
ATOM 800 O O . GLU A 1 104 ? -5.323 10.626 0.925 1.00 95.00 104 GLU A O 1
ATOM 805 N N . ALA A 1 105 ? -6.896 9.769 2.268 1.00 95.12 105 ALA A N 1
ATOM 806 C CA . ALA A 1 105 ? -5.969 9.096 3.171 1.00 95.12 105 ALA A CA 1
ATOM 807 C C . ALA A 1 105 ? -5.165 7.977 2.493 1.00 95.12 105 ALA A C 1
ATOM 809 O O . ALA A 1 105 ? -3.982 7.794 2.784 1.00 95.12 105 ALA A O 1
ATOM 810 N N . ALA A 1 106 ? -5.790 7.233 1.575 1.00 95.62 106 ALA A N 1
ATOM 811 C CA . ALA A 1 106 ? -5.087 6.261 0.751 1.00 95.62 106 ALA A CA 1
ATOM 812 C C . ALA A 1 106 ? -4.040 6.969 -0.124 1.00 95.62 106 ALA A C 1
ATOM 814 O O . ALA A 1 106 ? -2.881 6.563 -0.127 1.00 95.62 106 ALA A O 1
ATOM 815 N N . ILE A 1 107 ? -4.414 8.065 -0.795 1.00 94.94 107 ILE A N 1
ATOM 816 C CA . ILE A 1 107 ? -3.496 8.857 -1.630 1.00 94.94 107 ILE A CA 1
ATOM 817 C C . ILE A 1 107 ? -2.342 9.434 -0.799 1.00 94.94 107 ILE A C 1
ATOM 819 O O . ILE A 1 107 ? -1.188 9.291 -1.198 1.00 94.94 107 ILE A O 1
ATOM 823 N N . GLU A 1 108 ? -2.626 10.029 0.360 1.00 93.06 108 GLU A N 1
ATOM 824 C CA . GLU A 1 108 ? -1.631 10.611 1.273 1.00 93.06 108 GLU A CA 1
ATOM 825 C C . GLU A 1 108 ? -0.507 9.612 1.583 1.00 93.06 108 GLU A C 1
ATOM 827 O O . GLU A 1 108 ? 0.679 9.902 1.416 1.00 93.06 108 GLU A O 1
ATOM 832 N N . SER A 1 109 ? -0.898 8.399 1.965 1.00 93.38 109 SER A N 1
ATOM 833 C CA . SER A 1 109 ? 0.015 7.347 2.406 1.00 93.38 109 SER A CA 1
ATOM 834 C C . SER A 1 109 ? 0.659 6.572 1.237 1.00 93.38 109 SER A C 1
ATOM 836 O O . SER A 1 109 ? 1.662 5.882 1.427 1.00 93.38 109 SER A O 1
ATOM 838 N N . SER A 1 110 ? 0.160 6.726 0.002 1.00 96.19 110 SER A N 1
ATOM 839 C CA . SER A 1 110 ? 0.714 6.051 -1.186 1.00 96.19 110 SER A CA 1
ATOM 840 C C . SER A 1 110 ? 2.154 6.472 -1.508 1.00 96.19 110 SER A C 1
ATOM 842 O O . SER A 1 110 ? 2.954 5.644 -1.942 1.00 96.19 110 SER A O 1
ATOM 844 N N . SER A 1 111 ? 2.513 7.733 -1.243 1.00 95.12 111 SER A N 1
ATOM 845 C CA . SER A 1 111 ? 3.822 8.305 -1.593 1.00 95.12 111 SER A CA 1
ATOM 846 C C . SER A 1 111 ? 4.996 7.566 -0.940 1.00 95.12 111 SER A C 1
ATOM 848 O O . SER A 1 111 ? 5.997 7.298 -1.601 1.00 95.12 111 SER A O 1
ATOM 850 N N . THR A 1 112 ? 4.848 7.146 0.318 1.00 96.06 112 THR A N 1
ATOM 851 C CA . THR A 1 112 ? 5.846 6.332 1.026 1.00 96.06 112 THR A CA 1
ATOM 852 C C . THR A 1 112 ? 6.043 4.965 0.368 1.00 96.06 112 THR A C 1
ATOM 854 O O . THR A 1 112 ? 7.172 4.497 0.260 1.00 96.06 112 THR A O 1
ATOM 857 N N . ARG A 1 113 ? 4.975 4.330 -0.138 1.00 97.38 113 ARG A N 1
ATOM 858 C CA . ARG A 1 113 ? 5.092 3.047 -0.856 1.00 97.38 113 ARG A CA 1
ATOM 859 C C . ARG A 1 113 ? 5.759 3.223 -2.213 1.00 97.38 113 ARG A C 1
ATOM 861 O O . ARG A 1 113 ? 6.566 2.383 -2.594 1.00 97.38 113 ARG A O 1
ATOM 868 N N . VAL A 1 114 ? 5.457 4.321 -2.909 1.00 97.75 114 VAL A N 1
ATOM 869 C CA . VAL A 1 114 ? 6.144 4.680 -4.158 1.00 97.75 114 VAL A CA 1
ATOM 870 C C . VAL A 1 114 ? 7.643 4.834 -3.911 1.00 97.75 114 VAL A C 1
ATOM 872 O O . VAL A 1 114 ? 8.426 4.267 -4.661 1.00 97.75 114 VAL A O 1
ATOM 875 N N . GLN A 1 115 ? 8.047 5.530 -2.845 1.00 95.94 115 GLN A N 1
ATOM 876 C CA . GLN A 1 115 ? 9.462 5.691 -2.491 1.00 95.94 115 GLN A CA 1
ATOM 877 C C . GLN A 1 115 ? 10.130 4.350 -2.164 1.00 95.94 115 GLN A C 1
ATOM 879 O O . GLN A 1 115 ? 11.138 4.021 -2.776 1.00 95.94 115 GLN A O 1
ATOM 884 N N . HIS A 1 116 ? 9.536 3.529 -1.291 1.00 95.62 116 HIS A N 1
ATOM 885 C CA . HIS A 1 116 ? 10.106 2.221 -0.941 1.00 95.62 116 HIS A CA 1
ATOM 886 C C . HIS A 1 116 ? 10.246 1.280 -2.147 1.00 95.62 116 HIS A C 1
ATOM 888 O O . HIS A 1 116 ? 11.214 0.527 -2.240 1.00 95.62 116 HIS A O 1
ATOM 894 N N . LEU A 1 117 ? 9.276 1.294 -3.066 1.00 96.44 117 LEU A N 1
ATOM 895 C CA . LEU A 1 117 ? 9.355 0.490 -4.283 1.00 96.44 117 LEU A CA 1
ATOM 896 C C . LEU A 1 117 ? 10.389 1.060 -5.265 1.00 96.44 117 LEU A C 1
ATOM 898 O O . LEU A 1 117 ? 11.136 0.290 -5.860 1.00 96.44 117 LEU A O 1
ATOM 902 N N . ALA A 1 118 ? 10.482 2.386 -5.400 1.00 94.88 118 ALA A N 1
ATOM 903 C CA . ALA A 1 118 ? 11.497 3.028 -6.233 1.00 94.88 118 ALA A CA 1
ATOM 904 C C . ALA A 1 118 ? 12.915 2.713 -5.737 1.00 94.88 118 ALA A C 1
ATOM 906 O O . ALA A 1 118 ? 13.752 2.322 -6.538 1.00 94.88 118 ALA A O 1
ATOM 907 N N . GLU A 1 119 ? 13.168 2.774 -4.427 1.00 93.12 119 GLU A N 1
ATOM 908 C CA . GLU A 1 119 ? 14.463 2.409 -3.831 1.00 93.12 119 GLU A CA 1
ATOM 909 C C . GLU A 1 119 ? 14.860 0.958 -4.153 1.00 93.12 119 GLU A C 1
ATOM 911 O O . GLU A 1 119 ? 16.016 0.680 -4.480 1.00 93.12 119 GLU A O 1
ATOM 916 N N . LYS A 1 120 ? 13.897 0.027 -4.119 1.00 91.44 120 LYS A N 1
ATOM 917 C CA . LYS A 1 120 ? 14.128 -1.369 -4.524 1.00 91.44 120 LYS A CA 1
ATOM 918 C C . LYS A 1 120 ? 14.484 -1.472 -6.006 1.00 91.44 120 LYS A C 1
ATOM 920 O O . LYS A 1 120 ? 15.496 -2.084 -6.340 1.00 91.44 120 LYS A O 1
ATOM 925 N N . LEU A 1 121 ? 13.712 -0.820 -6.874 1.00 90.50 121 LEU A N 1
ATOM 926 C CA . LEU A 1 121 ? 13.958 -0.796 -8.319 1.00 90.50 121 LEU A CA 1
ATOM 927 C C . LEU A 1 121 ? 15.292 -0.123 -8.678 1.00 90.50 121 LEU A C 1
ATOM 929 O O . LEU A 1 121 ? 15.989 -0.577 -9.576 1.00 90.50 121 LEU A O 1
ATOM 933 N N . GLU A 1 122 ? 15.704 0.926 -7.968 1.00 85.69 122 GLU A N 1
ATOM 934 C CA . GLU A 1 122 ? 17.008 1.565 -8.177 1.00 85.69 122 GLU A CA 1
ATOM 935 C C . GLU A 1 122 ? 18.168 0.625 -7.874 1.00 85.69 122 GLU A C 1
ATOM 937 O O . GLU A 1 122 ? 19.182 0.663 -8.577 1.00 85.69 122 GLU A O 1
ATOM 942 N N . SER A 1 123 ? 18.011 -0.229 -6.859 1.00 81.38 123 SER A N 1
ATOM 943 C CA . SER A 1 123 ? 19.017 -1.222 -6.485 1.00 81.38 123 SER A CA 1
ATOM 944 C C . SER A 1 123 ? 19.113 -2.404 -7.464 1.00 81.38 123 SER A C 1
ATOM 946 O O . SER A 1 123 ? 20.073 -3.175 -7.390 1.00 81.38 123 SER A O 1
ATOM 948 N N . ALA A 1 124 ? 18.169 -2.527 -8.406 1.00 79.31 124 ALA A N 1
ATOM 949 C CA . ALA A 1 124 ? 18.164 -3.567 -9.427 1.00 79.31 124 ALA A CA 1
ATOM 950 C C . ALA A 1 124 ? 19.235 -3.337 -10.529 1.00 79.31 124 ALA A C 1
ATOM 952 O O . ALA A 1 124 ? 19.690 -2.201 -10.758 1.00 79.31 124 ALA A O 1
ATOM 953 N N . PRO A 1 125 ? 19.686 -4.403 -11.225 1.00 75.12 125 PRO A N 1
ATOM 954 C CA . PRO A 1 125 ? 20.648 -4.293 -12.325 1.00 75.12 125 PRO A CA 1
ATOM 955 C C . PRO A 1 125 ? 20.190 -3.316 -13.422 1.00 75.12 125 PRO A C 1
ATOM 957 O O . PRO A 1 125 ? 19.015 -3.231 -13.740 1.00 75.12 125 PRO A O 1
ATOM 960 N N . LEU A 1 126 ? 21.117 -2.587 -14.058 1.00 65.44 126 LEU A N 1
ATOM 961 C CA . LEU A 1 126 ? 20.782 -1.569 -15.080 1.00 65.44 126 LEU A CA 1
ATOM 962 C C . LEU A 1 126 ? 19.871 -2.075 -16.201 1.00 65.44 126 LEU A C 1
ATOM 964 O O . LEU A 1 126 ? 19.063 -1.310 -16.727 1.00 65.44 126 LEU A O 1
ATOM 968 N N . GLU A 1 127 ? 20.041 -3.341 -16.567 1.00 69.00 127 GLU A N 1
ATOM 969 C CA . GLU A 1 127 ? 19.326 -4.019 -17.645 1.00 69.00 127 GLU A CA 1
ATOM 970 C C . GLU A 1 127 ? 17.833 -4.195 -17.338 1.00 69.00 127 GLU A C 1
ATOM 972 O O . GLU A 1 127 ? 17.039 -4.192 -18.271 1.00 69.00 127 GLU A O 1
ATOM 977 N N . THR A 1 128 ? 17.444 -4.271 -16.058 1.00 66.75 128 THR A N 1
ATOM 978 C CA . THR A 1 128 ? 16.039 -4.420 -15.639 1.00 66.75 128 THR A CA 1
ATOM 979 C C . THR A 1 128 ? 15.281 -3.094 -15.698 1.00 66.75 128 THR A C 1
ATOM 981 O O . THR A 1 128 ? 14.089 -3.047 -15.987 1.00 66.75 128 THR A O 1
ATOM 984 N N . VAL A 1 129 ? 15.985 -1.979 -15.476 1.0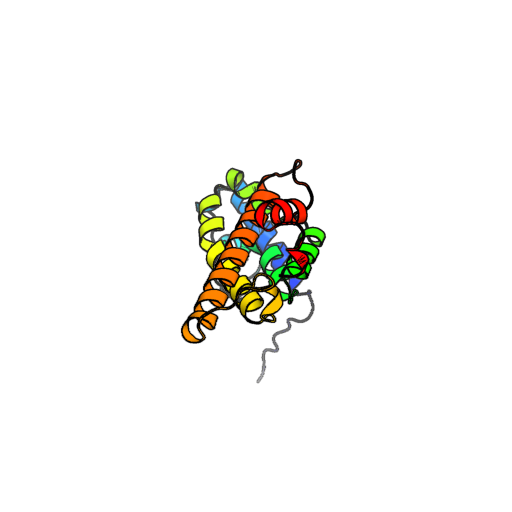0 66.00 129 VAL A N 1
ATOM 985 C CA . VAL A 1 129 ? 15.379 -0.640 -15.409 1.00 66.00 129 VAL A CA 1
ATOM 986 C C . VAL A 1 129 ? 15.535 0.135 -16.728 1.00 66.00 129 VAL A C 1
ATOM 988 O O . VAL A 1 129 ? 14.751 1.045 -17.012 1.00 66.00 129 VAL A O 1
ATOM 991 N N . SER A 1 130 ? 16.520 -0.193 -17.572 1.00 63.62 130 SER A N 1
ATOM 992 C CA . SER A 1 130 ? 16.807 0.496 -18.847 1.00 63.62 130 SER A CA 1
ATOM 993 C C . SER A 1 130 ? 16.189 -0.221 -20.054 1.00 63.62 130 SER A C 1
ATOM 995 O O . SER A 1 130 ? 16.102 -1.440 -20.058 1.00 63.62 130 SER A O 1
ATOM 997 N N . PRO A 1 131 ? 15.789 0.483 -21.134 1.00 62.38 131 PRO A N 1
ATOM 998 C CA . PRO A 1 131 ? 15.352 -0.187 -22.351 1.00 62.38 131 PRO A CA 1
ATOM 999 C C . PRO A 1 131 ? 16.561 -0.881 -22.967 1.00 62.38 131 PRO A C 1
ATOM 1001 O O . PRO A 1 131 ? 17.641 -0.283 -23.049 1.00 62.38 131 PRO A O 1
ATOM 1004 N N . ALA A 1 132 ? 16.361 -2.094 -23.472 1.00 62.19 132 ALA A N 1
ATOM 1005 C CA . ALA A 1 132 ? 17.386 -2.806 -24.215 1.00 62.19 132 ALA A CA 1
ATOM 1006 C C . ALA A 1 132 ? 17.984 -1.905 -25.318 1.00 62.19 132 ALA A C 1
ATOM 1008 O O . ALA A 1 132 ? 17.291 -1.474 -26.241 1.00 62.19 132 ALA A O 1
ATOM 1009 N N . GLY A 1 133 ? 19.280 -1.597 -25.201 1.00 64.25 133 GLY A N 1
ATOM 1010 C CA . GLY A 1 133 ? 20.047 -0.862 -26.211 1.00 64.25 133 GLY A CA 1
ATOM 1011 C C . GLY A 1 133 ? 20.073 0.668 -26.099 1.00 64.25 133 GLY A C 1
ATOM 1012 O O . GLY A 1 133 ? 20.633 1.307 -26.990 1.00 64.25 133 GLY A O 1
ATOM 1013 N N . ALA A 1 134 ? 19.523 1.286 -25.046 1.00 67.12 134 ALA A N 1
ATOM 1014 C CA . ALA A 1 134 ? 19.659 2.735 -24.860 1.00 67.12 134 ALA A CA 1
ATOM 1015 C C . ALA A 1 134 ? 21.041 3.103 -24.286 1.00 67.12 134 ALA A C 1
ATOM 1017 O O . ALA A 1 134 ? 21.439 2.604 -23.237 1.00 67.12 134 ALA A O 1
ATOM 1018 N N . THR A 1 135 ? 21.771 3.995 -24.959 1.00 71.00 135 THR A N 1
ATOM 1019 C CA . THR A 1 135 ? 23.026 4.578 -24.453 1.00 71.00 135 THR A CA 1
ATOM 1020 C C . THR A 1 135 ? 22.758 6.006 -23.991 1.00 71.00 135 THR A C 1
ATOM 1022 O O . THR A 1 135 ? 22.172 6.792 -24.736 1.00 71.00 135 THR A O 1
ATOM 1025 N N . PHE A 1 136 ? 23.184 6.345 -22.777 1.00 74.94 136 PHE A N 1
ATOM 1026 C CA . PHE A 1 136 ? 23.037 7.683 -22.207 1.00 74.94 136 PHE A CA 1
ATOM 1027 C C . PHE A 1 136 ? 24.406 8.310 -21.952 1.00 74.94 136 PHE A C 1
ATOM 1029 O O . PHE A 1 136 ? 25.405 7.610 -21.788 1.00 74.94 136 PHE A O 1
ATOM 1036 N N . GLU A 1 137 ? 24.445 9.640 -21.906 1.00 84.19 137 GLU A N 1
ATOM 1037 C CA . GLU A 1 137 ? 25.619 10.352 -21.411 1.00 84.19 137 GLU A CA 1
ATOM 1038 C C . GLU A 1 137 ? 25.896 9.955 -19.947 1.00 84.19 137 GLU A C 1
ATOM 1040 O O . GLU A 1 137 ? 24.946 9.926 -19.158 1.00 84.19 137 GLU A O 1
ATOM 1045 N N . PRO A 1 138 ? 27.160 9.721 -19.537 1.00 80.12 138 PRO A N 1
ATOM 1046 C CA . PRO A 1 138 ? 27.481 9.208 -18.198 1.00 80.12 138 PRO A CA 1
ATOM 1047 C C . PRO A 1 138 ? 26.922 10.051 -17.044 1.00 80.12 138 PRO A C 1
ATOM 1049 O O . PRO A 1 138 ? 26.572 9.534 -15.993 1.00 80.12 138 PRO A O 1
ATOM 1052 N N . HIS A 1 139 ? 26.800 11.367 -17.240 1.00 82.44 139 HIS A N 1
ATOM 1053 C CA . HIS A 1 139 ? 26.272 12.279 -16.222 1.00 82.44 139 HIS A CA 1
ATOM 1054 C C . HIS A 1 139 ? 24.744 12.204 -16.045 1.00 82.44 139 HIS A C 1
ATOM 1056 O O . HIS A 1 139 ? 24.217 12.797 -15.107 1.00 82.44 139 HIS A O 1
ATOM 1062 N N . LEU A 1 140 ? 24.029 11.526 -16.949 1.00 85.38 140 LEU A N 1
ATOM 1063 C CA . LEU A 1 140 ? 22.574 11.358 -16.897 1.00 85.38 140 LEU A CA 1
ATOM 1064 C C . LEU A 1 140 ? 22.152 9.982 -16.381 1.00 85.38 140 LEU A C 1
ATOM 1066 O O . LEU A 1 140 ? 20.972 9.800 -16.100 1.00 85.38 140 LEU A O 1
ATOM 1070 N N . GLU A 1 141 ? 23.073 9.027 -16.260 1.00 81.50 141 GLU A N 1
ATOM 1071 C CA . GLU A 1 141 ? 22.757 7.629 -15.948 1.00 81.50 141 GLU A CA 1
ATOM 1072 C C . GLU A 1 141 ? 21.989 7.487 -14.624 1.00 81.50 141 GLU A C 1
ATOM 1074 O O . GLU A 1 141 ? 20.899 6.909 -14.598 1.00 81.50 141 GLU A O 1
ATOM 1079 N N . ASP A 1 142 ? 22.479 8.122 -13.556 1.00 83.38 142 ASP A N 1
ATOM 1080 C CA . ASP A 1 142 ? 21.829 8.107 -12.239 1.00 83.38 142 ASP A CA 1
ATOM 1081 C C . ASP A 1 142 ? 20.454 8.788 -12.261 1.00 83.38 142 ASP A C 1
ATOM 1083 O O . ASP A 1 142 ? 19.483 8.284 -11.695 1.00 83.38 142 ASP A O 1
ATOM 1087 N N . ALA A 1 143 ? 20.343 9.922 -12.959 1.00 87.12 143 ALA A N 1
ATOM 1088 C CA . ALA A 1 143 ? 19.084 10.650 -13.076 1.00 87.12 143 ALA A CA 1
ATOM 1089 C C . ALA A 1 143 ? 18.040 9.837 -13.854 1.00 87.12 143 ALA A C 1
ATOM 1091 O O . ALA A 1 143 ? 16.878 9.773 -13.457 1.00 87.12 143 ALA A O 1
ATOM 1092 N N . VAL A 1 144 ? 18.448 9.186 -14.946 1.00 84.69 144 VAL A N 1
ATOM 1093 C CA . VAL A 1 144 ? 17.579 8.319 -15.749 1.00 84.69 144 VAL A CA 1
ATOM 1094 C C . VAL A 1 144 ? 17.110 7.120 -14.928 1.00 84.69 144 VAL A C 1
ATOM 1096 O O . VAL A 1 144 ? 15.921 6.799 -14.976 1.00 84.69 144 VAL A O 1
ATOM 1099 N N . ARG A 1 145 ? 17.999 6.498 -14.144 1.00 84.31 145 ARG A N 1
ATOM 1100 C CA . ARG A 1 145 ? 17.649 5.398 -13.235 1.00 84.31 145 ARG A CA 1
ATOM 1101 C C . ARG A 1 145 ? 16.598 5.830 -12.213 1.00 84.31 145 ARG A C 1
ATOM 1103 O O . ARG A 1 145 ? 15.539 5.210 -12.153 1.00 84.31 145 ARG A O 1
ATOM 1110 N N . LEU A 1 146 ? 16.858 6.910 -11.476 1.00 87.94 146 LEU A N 1
ATOM 1111 C CA . LEU A 1 146 ? 15.947 7.457 -10.463 1.00 87.94 146 LEU A CA 1
ATOM 1112 C C . LEU A 1 146 ? 14.570 7.788 -11.057 1.00 87.94 146 LEU A C 1
ATOM 1114 O O . LEU A 1 146 ? 13.536 7.397 -10.512 1.00 87.94 146 LEU A O 1
ATOM 1118 N N . ILE A 1 147 ? 14.539 8.477 -12.205 1.00 90.06 147 ILE A N 1
ATOM 1119 C CA . ILE A 1 147 ? 13.288 8.853 -12.883 1.00 90.06 147 ILE A CA 1
ATOM 1120 C C . ILE A 1 147 ? 12.488 7.609 -13.280 1.00 90.06 147 ILE A C 1
ATOM 1122 O O . ILE A 1 147 ? 11.273 7.575 -13.087 1.00 90.06 147 ILE A O 1
ATOM 1126 N N . ARG A 1 148 ? 13.148 6.581 -13.821 1.00 88.81 148 ARG A N 1
ATOM 1127 C CA . ARG A 1 148 ? 12.491 5.337 -14.245 1.00 88.81 148 ARG A CA 1
ATOM 1128 C C . ARG A 1 148 ? 11.958 4.539 -13.072 1.00 88.81 148 ARG A C 1
ATOM 1130 O O . ARG A 1 148 ? 10.784 4.187 -13.090 1.00 88.81 148 ARG A O 1
ATOM 1137 N N . ALA A 1 149 ? 12.783 4.305 -12.057 1.00 91.38 149 ALA A N 1
ATOM 1138 C CA . ALA A 1 149 ? 12.376 3.598 -10.852 1.00 91.38 149 ALA A CA 1
ATOM 1139 C C . ALA A 1 149 ? 11.182 4.292 -10.182 1.00 91.38 149 ALA A C 1
ATOM 1141 O O . ALA A 1 149 ? 10.177 3.650 -9.886 1.00 91.38 149 ALA A O 1
ATOM 1142 N N . SER A 1 150 ? 11.233 5.622 -10.061 1.00 94.12 150 SER A N 1
ATOM 1143 C CA . SER A 1 150 ? 10.122 6.427 -9.543 1.00 94.12 150 SER A CA 1
ATOM 1144 C C . SER A 1 150 ? 8.856 6.314 -10.403 1.00 94.12 150 SER A C 1
ATOM 1146 O O . SER A 1 150 ? 7.755 6.190 -9.865 1.00 94.12 150 SER A O 1
ATOM 1148 N N . ALA A 1 151 ? 8.986 6.343 -11.734 1.00 93.62 151 ALA A N 1
ATOM 1149 C CA . ALA A 1 151 ? 7.852 6.235 -12.650 1.00 93.62 151 ALA A CA 1
ATOM 1150 C C . ALA A 1 151 ? 7.197 4.845 -12.606 1.00 93.62 151 ALA A C 1
ATOM 1152 O O . ALA A 1 151 ? 5.971 4.751 -12.513 1.00 93.62 151 ALA A O 1
ATOM 1153 N N . ILE A 1 152 ? 8.001 3.777 -12.619 1.00 93.62 152 ILE A N 1
ATOM 1154 C CA . ILE A 1 152 ? 7.527 2.392 -12.505 1.00 93.62 152 ILE A CA 1
ATOM 1155 C C . ILE A 1 152 ? 6.856 2.190 -11.146 1.00 93.62 152 ILE A C 1
ATOM 1157 O O . ILE A 1 152 ? 5.719 1.728 -11.091 1.00 93.62 152 ILE A O 1
ATOM 1161 N N . ALA A 1 153 ? 7.497 2.617 -10.054 1.00 96.19 153 ALA A N 1
ATOM 1162 C CA . ALA A 1 153 ? 6.936 2.506 -8.713 1.00 96.19 153 ALA A CA 1
ATOM 1163 C C . ALA A 1 153 ? 5.605 3.257 -8.576 1.00 96.19 153 ALA A C 1
ATOM 1165 O O . ALA A 1 153 ? 4.633 2.721 -8.043 1.00 96.19 153 ALA A O 1
ATOM 1166 N N . SER A 1 154 ? 5.528 4.485 -9.097 1.00 97.25 154 SER A N 1
ATOM 1167 C CA . SER A 1 154 ? 4.296 5.275 -9.084 1.00 97.25 154 SER A CA 1
ATOM 1168 C C . SER A 1 154 ? 3.177 4.595 -9.873 1.00 97.25 154 SER A C 1
ATOM 1170 O O . SER A 1 154 ? 2.057 4.470 -9.364 1.00 97.25 154 SER A O 1
ATOM 1172 N N . GLY A 1 155 ? 3.471 4.097 -11.077 1.00 96.69 155 GLY A N 1
ATOM 1173 C CA . GLY A 1 155 ? 2.494 3.372 -11.886 1.00 96.69 155 GLY A CA 1
ATOM 1174 C C . GLY A 1 155 ? 2.054 2.057 -11.238 1.00 96.69 155 GLY A C 1
ATOM 1175 O O . GLY A 1 155 ? 0.860 1.770 -11.222 1.00 96.69 155 GLY A O 1
ATOM 1176 N N . ALA A 1 156 ? 2.967 1.308 -10.613 1.00 97.19 156 ALA A N 1
ATOM 1177 C CA . ALA A 1 156 ? 2.653 0.060 -9.921 1.00 97.19 156 ALA A CA 1
ATOM 1178 C C . ALA A 1 156 ? 1.760 0.277 -8.689 1.00 97.19 156 ALA A C 1
ATOM 1180 O O . ALA A 1 156 ? 0.747 -0.403 -8.533 1.00 97.19 156 ALA A O 1
ATOM 1181 N N . ILE A 1 157 ? 2.066 1.262 -7.838 1.00 98.06 157 ILE A N 1
ATOM 1182 C CA . ILE A 1 157 ? 1.220 1.592 -6.678 1.00 98.06 157 ILE A CA 1
ATOM 1183 C C . ILE A 1 157 ? -0.154 2.114 -7.121 1.00 98.06 157 ILE A C 1
ATOM 1185 O O . ILE A 1 157 ? -1.175 1.765 -6.522 1.00 98.06 157 ILE A O 1
ATOM 1189 N N . THR A 1 158 ? -0.207 2.883 -8.210 1.00 97.50 158 THR A N 1
ATOM 1190 C CA . THR A 1 158 ? -1.478 3.298 -8.823 1.00 97.50 158 THR A CA 1
ATOM 1191 C C . THR A 1 158 ? -2.262 2.083 -9.335 1.00 97.50 158 THR A C 1
ATOM 1193 O O . THR A 1 158 ? -3.460 1.975 -9.076 1.00 97.50 158 THR A O 1
ATOM 1196 N N . ALA A 1 159 ? -1.600 1.123 -9.987 1.00 97.75 159 ALA A N 1
ATOM 1197 C CA . ALA A 1 159 ? -2.225 -0.114 -10.450 1.00 97.75 159 ALA A CA 1
ATOM 1198 C C . ALA A 1 159 ? -2.802 -0.935 -9.287 1.00 97.75 159 ALA A C 1
ATOM 1200 O O . ALA A 1 159 ? -3.936 -1.390 -9.385 1.00 97.75 159 ALA A O 1
ATOM 1201 N N . VAL A 1 160 ? -2.094 -1.049 -8.156 1.00 97.81 160 VAL A N 1
ATOM 1202 C CA . VAL A 1 160 ? -2.599 -1.706 -6.932 1.00 97.81 160 VAL A CA 1
ATOM 1203 C C . VAL A 1 160 ? -3.887 -1.050 -6.435 1.00 97.81 160 VAL A C 1
ATOM 1205 O O . VAL A 1 160 ? -4.860 -1.731 -6.105 1.00 97.81 160 VAL A O 1
ATOM 1208 N N . MET A 1 161 ? -3.904 0.281 -6.391 1.00 96.69 161 MET A N 1
ATOM 1209 C CA . MET A 1 161 ? -5.057 1.065 -5.961 1.00 96.69 161 MET A CA 1
ATOM 1210 C C . MET A 1 161 ? -6.284 0.839 -6.855 1.00 96.69 161 MET A C 1
ATOM 1212 O O . MET A 1 161 ? -7.398 0.696 -6.340 1.00 96.69 161 MET A O 1
ATOM 1216 N N . GLU A 1 162 ? -6.096 0.805 -8.172 1.00 96.31 162 GLU A N 1
ATOM 1217 C CA . GLU A 1 162 ? -7.176 0.589 -9.140 1.00 96.31 162 GLU A CA 1
ATOM 1218 C C . GLU A 1 162 ? -7.625 -0.876 -9.202 1.00 96.31 162 GLU A C 1
ATOM 1220 O O . GLU A 1 162 ? -8.826 -1.150 -9.237 1.00 96.31 162 GLU A O 1
ATOM 1225 N N . TRP A 1 163 ? -6.691 -1.822 -9.106 1.00 97.62 163 TRP A N 1
ATOM 1226 C CA . TRP A 1 163 ? -6.974 -3.252 -8.993 1.00 97.62 163 TRP A CA 1
ATOM 1227 C C . TRP A 1 163 ? -7.827 -3.577 -7.762 1.00 97.62 163 TRP A C 1
ATOM 1229 O O . TRP A 1 163 ? -8.843 -4.265 -7.874 1.00 97.62 163 TRP A O 1
ATOM 1239 N N . ALA A 1 164 ? -7.472 -3.033 -6.594 1.00 96.69 164 ALA A N 1
ATOM 1240 C CA . ALA A 1 164 ? -8.268 -3.214 -5.383 1.00 96.69 164 ALA A CA 1
ATOM 1241 C C . ALA A 1 164 ? -9.675 -2.606 -5.539 1.00 96.69 164 ALA A C 1
ATOM 1243 O O . ALA A 1 164 ? -10.676 -3.237 -5.195 1.00 96.69 164 ALA A O 1
ATOM 1244 N N . SER A 1 165 ? -9.763 -1.407 -6.123 1.00 94.25 165 SER A N 1
ATOM 1245 C CA . SER A 1 165 ? -11.029 -0.678 -6.299 1.00 94.25 165 SER A CA 1
ATOM 1246 C C . SER A 1 165 ? -11.974 -1.317 -7.316 1.00 94.25 165 SER A C 1
ATOM 1248 O O . SER A 1 165 ? -13.183 -1.117 -7.233 1.00 94.25 165 SER A O 1
ATOM 1250 N N . ALA A 1 166 ? -11.454 -2.119 -8.248 1.00 94.75 166 ALA A N 1
ATOM 1251 C CA . ALA A 1 166 ? -12.270 -2.867 -9.200 1.00 94.75 166 ALA A CA 1
ATOM 1252 C C . ALA A 1 166 ? -13.134 -3.960 -8.535 1.00 94.75 166 ALA A C 1
ATOM 1254 O O . ALA A 1 166 ? -14.016 -4.524 -9.182 1.00 94.75 166 ALA A O 1
ATOM 1255 N N . GLY A 1 167 ? -12.940 -4.262 -7.244 1.00 89.81 167 GLY A N 1
ATOM 1256 C CA . GLY A 1 167 ? -13.846 -5.134 -6.497 1.00 89.81 167 GLY A CA 1
ATOM 1257 C C . GLY A 1 167 ? -13.982 -6.510 -7.155 1.00 89.81 167 GLY A C 1
ATOM 1258 O O . GLY A 1 167 ? -12.981 -7.139 -7.474 1.00 89.81 167 GLY A O 1
ATOM 1259 N N . VAL A 1 168 ? -15.208 -6.996 -7.356 1.00 89.44 168 VAL A N 1
ATOM 1260 C CA . VAL A 1 168 ? -15.462 -8.329 -7.942 1.00 89.44 168 VAL A CA 1
ATOM 1261 C C . VAL A 1 168 ? -15.134 -8.435 -9.433 1.00 89.44 168 VAL A C 1
ATOM 1263 O O . VAL A 1 168 ? -15.034 -9.548 -9.937 1.00 89.44 168 VAL A O 1
ATOM 1266 N N . SER A 1 169 ? -14.971 -7.315 -10.145 1.00 90.56 169 SER A N 1
ATOM 1267 C CA . SER A 1 169 ? -14.589 -7.328 -11.562 1.00 90.56 169 SER A CA 1
ATOM 1268 C C . SER A 1 169 ? -13.078 -7.275 -11.779 1.00 90.56 169 SER A C 1
ATOM 1270 O O . SER A 1 169 ? -12.639 -7.189 -12.923 1.00 90.56 169 SER A O 1
ATOM 1272 N N . ARG A 1 170 ? -12.274 -7.290 -10.708 1.00 92.25 170 ARG A N 1
ATOM 1273 C CA . ARG A 1 170 ? -10.814 -7.330 -10.819 1.00 92.25 170 ARG A CA 1
ATOM 1274 C C . ARG A 1 170 ? -10.354 -8.669 -11.411 1.00 92.25 170 ARG A C 1
ATOM 1276 O O . ARG A 1 170 ? -10.823 -9.730 -10.995 1.00 92.25 170 ARG A O 1
ATOM 1283 N N . GLY A 1 171 ? -9.425 -8.606 -12.358 1.00 94.75 171 GLY A N 1
ATOM 1284 C CA . GLY A 1 171 ? -8.590 -9.741 -12.754 1.00 94.75 171 GLY A CA 1
ATOM 1285 C C . GLY A 1 171 ? -7.338 -9.851 -11.869 1.00 94.75 171 GL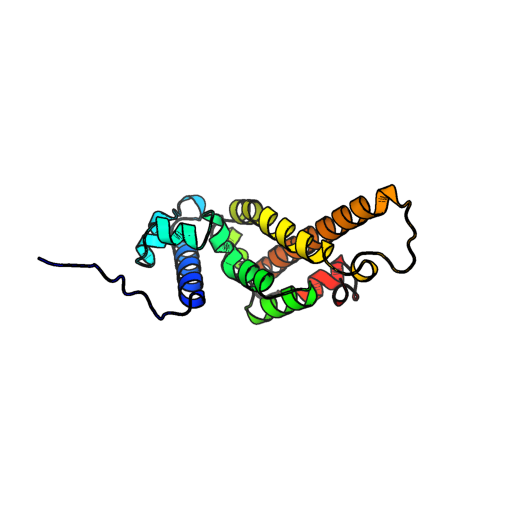Y A C 1
ATOM 1286 O O . GLY A 1 171 ? -7.299 -9.265 -10.779 1.00 94.75 171 GLY A O 1
ATOM 1287 N N . PRO A 1 172 ? -6.307 -10.578 -12.327 1.00 96.44 172 PRO A N 1
ATOM 1288 C CA . PRO A 1 172 ? -4.949 -10.476 -11.795 1.00 96.44 172 PRO A CA 1
ATOM 1289 C C . PRO A 1 172 ? -4.451 -9.021 -11.777 1.00 96.44 172 PRO A C 1
ATOM 1291 O O . PRO A 1 172 ? -4.737 -8.246 -12.690 1.00 96.44 172 PRO A O 1
ATOM 1294 N N . LEU A 1 173 ? -3.683 -8.645 -10.755 1.00 97.62 173 LEU A N 1
ATOM 1295 C CA . LEU A 1 173 ? -2.961 -7.369 -10.709 1.00 97.62 173 LEU A CA 1
ATOM 1296 C C . LEU A 1 173 ? -1.936 -7.292 -11.850 1.00 97.62 173 LEU A C 1
ATOM 1298 O O . LEU A 1 173 ? -1.748 -6.224 -12.433 1.00 97.62 173 LEU A O 1
ATOM 1302 N N . GLY A 1 174 ? -1.330 -8.427 -12.212 1.00 97.19 174 GLY A N 1
ATOM 1303 C CA . GLY A 1 174 ? -0.408 -8.521 -13.345 1.00 97.19 174 GLY A CA 1
ATOM 1304 C C . GLY A 1 174 ? -0.985 -7.984 -14.661 1.00 97.19 174 GLY A C 1
ATOM 1305 O O . GLY A 1 174 ? -0.259 -7.331 -15.406 1.00 97.19 174 GLY A O 1
ATOM 1306 N N . ASP A 1 175 ? -2.290 -8.145 -14.911 1.00 97.25 175 ASP A N 1
ATOM 1307 C CA . ASP A 1 175 ? -2.941 -7.642 -16.132 1.00 97.25 175 ASP A CA 1
ATOM 1308 C C . ASP A 1 175 ? -2.914 -6.106 -16.208 1.00 97.25 175 ASP A C 1
ATOM 1310 O O . ASP A 1 175 ? -2.740 -5.531 -17.285 1.00 97.25 175 ASP A O 1
ATOM 1314 N N . TYR A 1 176 ? -3.036 -5.427 -15.061 1.00 97.38 176 TYR A N 1
ATOM 1315 C CA . TYR A 1 176 ? -2.932 -3.968 -14.982 1.00 97.38 176 TYR A CA 1
ATOM 1316 C C . TYR A 1 176 ? -1.506 -3.510 -15.294 1.00 97.38 176 TYR A C 1
ATOM 1318 O O . TYR A 1 176 ? -1.318 -2.530 -16.013 1.00 97.38 176 TYR A O 1
ATOM 1326 N N . LEU A 1 177 ? -0.499 -4.229 -14.791 1.00 96.81 177 LEU A N 1
ATOM 1327 C CA . LEU A 1 177 ? 0.905 -3.909 -15.052 1.00 96.81 177 LEU A CA 1
ATOM 1328 C C . LEU A 1 177 ? 1.292 -4.193 -16.500 1.00 96.81 177 LEU A C 1
ATOM 1330 O O . LEU A 1 177 ? 1.918 -3.344 -17.125 1.00 96.81 177 LEU A O 1
ATOM 1334 N N . THR A 1 178 ? 0.841 -5.308 -17.075 1.00 96.25 178 THR A N 1
ATOM 1335 C CA . THR A 1 178 ? 1.036 -5.607 -18.499 1.00 96.25 178 THR A CA 1
ATOM 1336 C C . THR A 1 178 ? 0.412 -4.535 -19.390 1.00 96.25 178 THR A C 1
ATOM 1338 O O . THR A 1 178 ? 1.026 -4.133 -20.378 1.00 96.25 178 THR A O 1
ATOM 1341 N N . ALA A 1 179 ? -0.772 -4.024 -19.040 1.00 94.50 179 ALA A N 1
ATOM 1342 C CA . ALA A 1 179 ? -1.422 -2.958 -19.799 1.00 94.50 179 ALA A CA 1
ATOM 1343 C C . ALA A 1 179 ? -0.657 -1.619 -19.758 1.00 94.50 179 ALA A C 1
ATOM 1345 O O . ALA A 1 179 ? -0.747 -0.846 -20.711 1.00 94.50 179 ALA A O 1
ATOM 1346 N N . VAL A 1 180 ? 0.079 -1.336 -18.676 1.00 92.12 180 VAL A N 1
ATOM 1347 C CA . VAL A 1 180 ? 0.797 -0.061 -18.478 1.00 92.12 180 VAL A CA 1
ATOM 1348 C C . VAL A 1 180 ? 2.254 -0.134 -18.941 1.00 92.12 180 VAL A C 1
ATOM 1350 O O . VAL A 1 180 ? 2.737 0.793 -19.588 1.00 92.12 180 VAL A O 1
ATOM 1353 N N . PHE A 1 181 ? 2.955 -1.221 -18.621 1.00 91.31 181 PHE A N 1
ATOM 1354 C CA . PHE A 1 181 ? 4.402 -1.366 -18.803 1.00 91.31 181 PHE A CA 1
ATOM 1355 C C . PHE A 1 181 ? 4.793 -2.345 -19.919 1.00 91.31 181 PHE A C 1
ATOM 1357 O O . PHE A 1 181 ? 5.965 -2.412 -20.284 1.00 91.31 181 PHE A O 1
ATOM 1364 N N . GLY A 1 182 ? 3.828 -3.064 -20.500 1.00 91.12 182 GLY A N 1
ATOM 1365 C CA . GLY A 1 182 ? 4.082 -4.137 -21.462 1.00 91.12 182 GLY A CA 1
ATOM 1366 C C . GLY A 1 182 ? 4.321 -5.493 -20.783 1.00 91.12 182 GLY A C 1
ATOM 1367 O O . GLY A 1 182 ? 4.396 -5.563 -19.560 1.00 91.12 182 GLY A O 1
ATOM 1368 N N . PRO A 1 183 ? 4.397 -6.594 -21.551 1.00 88.75 183 PRO A N 1
ATOM 1369 C CA . PRO A 1 183 ? 4.483 -7.955 -21.005 1.00 88.75 183 PRO A CA 1
ATOM 1370 C C . PRO A 1 183 ? 5.769 -8.223 -20.212 1.00 88.75 183 PRO A C 1
ATOM 1372 O O . PRO A 1 183 ? 5.745 -9.034 -19.292 1.00 88.75 183 PRO A O 1
ATOM 1375 N N . ASP A 1 184 ? 6.846 -7.498 -20.512 1.00 87.62 184 ASP A N 1
ATOM 1376 C CA . ASP A 1 184 ? 8.175 -7.715 -19.929 1.00 87.62 184 ASP A CA 1
ATOM 1377 C C . ASP A 1 184 ? 8.348 -7.033 -18.555 1.00 87.62 184 ASP A C 1
ATOM 1379 O O . ASP A 1 184 ? 9.440 -7.015 -17.997 1.00 87.62 184 ASP A O 1
ATOM 1383 N N . TRP A 1 185 ? 7.274 -6.485 -17.964 1.00 90.38 185 TRP A N 1
ATOM 1384 C CA . TRP A 1 185 ? 7.318 -5.838 -16.641 1.00 90.38 185 TRP A CA 1
ATOM 1385 C C . TRP A 1 185 ? 7.839 -6.757 -15.529 1.00 90.38 18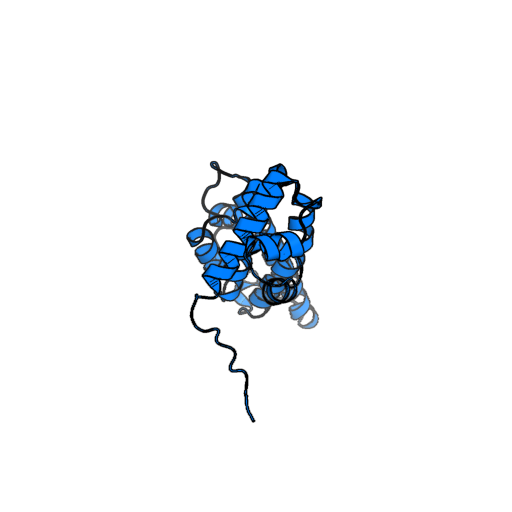5 TRP A C 1
ATOM 1387 O O . TRP A 1 185 ? 8.308 -6.277 -14.504 1.00 90.38 185 TRP A O 1
ATOM 1397 N N . GLN A 1 186 ? 7.750 -8.074 -15.721 1.00 88.12 186 GLN A N 1
ATOM 1398 C CA . GLN A 1 186 ? 8.231 -9.077 -14.771 1.00 88.12 186 GLN A CA 1
ATOM 1399 C C . GLN A 1 186 ? 9.758 -9.075 -14.626 1.00 88.12 186 GLN A C 1
ATOM 1401 O O . GLN A 1 186 ? 10.273 -9.600 -13.642 1.00 88.12 186 GLN A O 1
ATOM 1406 N N . GLU A 1 187 ? 10.465 -8.508 -15.604 1.00 83.94 187 GLU A N 1
ATOM 1407 C CA . GLU A 1 187 ? 11.918 -8.369 -15.595 1.00 83.94 187 GLU A CA 1
ATOM 1408 C C . GLU A 1 187 ? 12.382 -7.051 -14.955 1.00 83.94 187 GLU A C 1
ATOM 1410 O O . GLU A 1 187 ? 13.585 -6.892 -14.771 1.00 83.94 187 GLU A O 1
ATOM 1415 N N . MET A 1 188 ? 11.459 -6.130 -14.624 1.00 79.75 188 MET A N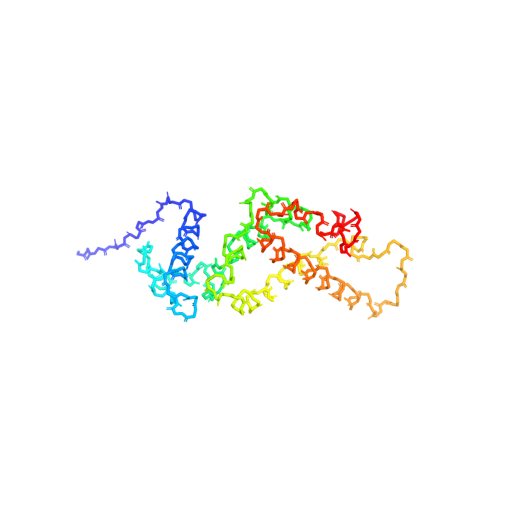 1
ATOM 1416 C CA . MET A 1 188 ? 11.738 -4.829 -13.989 1.00 79.75 188 MET A CA 1
ATOM 1417 C C . MET A 1 188 ? 11.975 -4.958 -12.481 1.00 79.75 188 MET A C 1
ATOM 1419 O O . MET A 1 188 ? 12.952 -4.334 -12.006 1.00 79.75 188 MET A O 1
#

Foldseek 3Di:
DDDDDDDDDDDDPVLVLLVLLLVLQVVVLLVPANVPDDLCSSCVVSVHHSVVSCVVPVDPLCSQCSQLVVLLVVDLAPLSSLVSSVVVPARPSLQCCVSSVNVVSLVVVLVVQLVSQLVSQLPDDLPLQDDPPDDDDPVCSSVSSSVSSSVLSVQLSVLSSVQSNCPPVHDRSLVSSCVPPNNSNSSD